Protein AF-A0A2N2RTU4-F1 (afdb_monomer_lite)

Foldseek 3Di:
DDDDDDDDDDDDDDDDPPVVVVVVVVVVVVVVVVVVPPPDDPPDPPQWFKAWEAEAQAPLVNHRDRQKQWLKKWFFAPPDDTDIFDPVCSVVSNRPRDDTDIDTDRPVRRAKIKTWMAGPVPRDIDIDIDGRVVLDDPPDHRLKYWYWYDDNNDIWIKIFHNAFDDPPDAFDPHPVRSRTDMDISPDDD

pLDDT: mean 78.73, std 15.43, range [39.53, 96.88]

Structure (mmCIF, N/CA/C/O backbone):
data_AF-A0A2N2RTU4-F1
#
_entry.id   AF-A0A2N2RTU4-F1
#
loop_
_atom_site.group_PDB
_atom_site.id
_atom_site.type_symbol
_atom_site.label_atom_id
_atom_site.label_alt_id
_atom_site.label_comp_id
_atom_site.label_asym_id
_atom_site.label_entity_id
_atom_site.label_seq_id
_atom_site.pdbx_PDB_ins_code
_atom_site.Cartn_x
_atom_site.Cartn_y
_atom_site.Cartn_z
_atom_site.occupancy
_atom_site.B_iso_or_equiv
_atom_site.auth_seq_id
_atom_site.auth_comp_id
_atom_site.auth_asym_id
_atom_site.auth_atom_id
_atom_site.pdbx_PDB_model_num
ATOM 1 N N . MET A 1 1 ? 84.398 10.127 -54.107 1.00 39.53 1 MET A N 1
ATOM 2 C CA . MET A 1 1 ? 83.931 10.909 -52.944 1.00 39.53 1 MET A CA 1
ATOM 3 C C . MET A 1 1 ? 82.728 11.703 -53.427 1.00 39.53 1 MET A C 1
ATOM 5 O O . MET A 1 1 ? 82.911 12.701 -54.107 1.00 39.53 1 MET A O 1
ATOM 9 N N . THR A 1 2 ? 81.519 11.177 -53.233 1.00 40.12 2 THR A N 1
ATOM 10 C CA . THR A 1 2 ? 80.291 11.731 -53.831 1.00 40.12 2 THR A CA 1
ATOM 11 C C . THR A 1 2 ? 79.424 12.286 -52.710 1.00 40.12 2 THR A C 1
ATOM 13 O O . THR A 1 2 ? 79.081 11.564 -51.778 1.00 40.12 2 THR A O 1
ATOM 16 N N . ILE A 1 3 ? 79.152 13.588 -52.775 1.00 41.09 3 ILE A N 1
ATOM 17 C CA . ILE A 1 3 ? 78.418 14.361 -51.771 1.00 41.09 3 ILE A CA 1
ATOM 18 C C . ILE A 1 3 ? 76.916 14.092 -51.934 1.00 41.09 3 ILE A C 1
ATOM 20 O O . ILE A 1 3 ? 76.376 14.197 -53.032 1.00 41.09 3 ILE A O 1
ATOM 24 N N . VAL A 1 4 ? 76.253 13.742 -50.830 1.00 45.66 4 VAL A N 1
ATOM 25 C CA . VAL A 1 4 ? 74.796 13.577 -50.722 1.00 45.66 4 VAL A CA 1
ATOM 26 C C . VAL A 1 4 ? 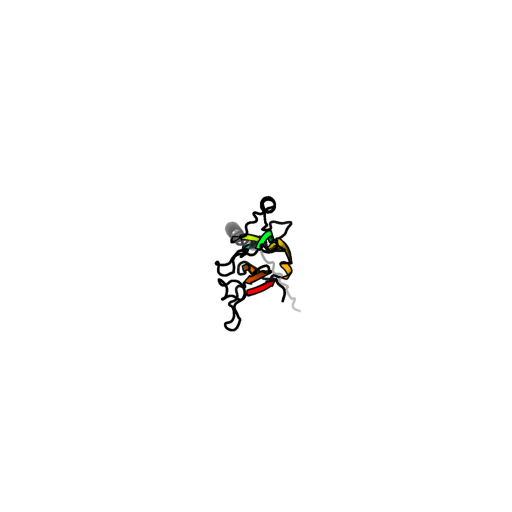74.150 14.958 -50.600 1.00 45.66 4 VAL A C 1
ATOM 28 O O . VAL A 1 4 ? 74.497 15.724 -49.703 1.00 45.66 4 VAL A O 1
ATOM 31 N N . GLN A 1 5 ? 73.197 15.274 -51.477 1.00 45.28 5 GLN A N 1
ATOM 32 C CA . GLN A 1 5 ? 72.426 16.517 -51.443 1.00 45.28 5 GLN A CA 1
ATOM 33 C C . GLN A 1 5 ? 71.064 16.250 -50.771 1.00 45.28 5 GLN A C 1
ATOM 35 O O . GLN A 1 5 ? 70.251 15.483 -51.283 1.00 45.28 5 GLN A O 1
ATOM 40 N N . GLN A 1 6 ? 70.830 16.844 -49.594 1.00 51.06 6 GLN A N 1
ATOM 41 C CA . GLN A 1 6 ? 69.552 16.786 -48.868 1.00 51.06 6 GLN A CA 1
ATOM 42 C C . GLN A 1 6 ? 68.481 17.632 -49.576 1.00 51.06 6 GLN A C 1
ATOM 44 O O . GLN A 1 6 ? 68.657 18.836 -49.758 1.00 51.06 6 GLN A O 1
ATOM 49 N N . HIS A 1 7 ? 67.335 17.028 -49.906 1.00 47.09 7 HIS A N 1
ATOM 50 C CA . HIS A 1 7 ? 66.123 17.756 -50.288 1.00 47.09 7 HIS A CA 1
ATOM 51 C C . HIS A 1 7 ? 65.238 17.998 -49.058 1.00 47.09 7 HIS A C 1
ATOM 53 O O . HIS A 1 7 ? 64.598 17.080 -48.550 1.00 47.09 7 HIS A O 1
ATOM 59 N N . ASN A 1 8 ? 65.159 19.256 -48.618 1.00 54.00 8 ASN A N 1
ATOM 60 C CA . ASN A 1 8 ? 64.103 19.740 -47.731 1.00 54.00 8 ASN A CA 1
ATOM 61 C C . ASN A 1 8 ? 62.873 20.106 -48.575 1.00 54.00 8 ASN A C 1
ATOM 63 O O . ASN A 1 8 ? 62.902 21.072 -49.338 1.00 54.00 8 ASN A O 1
ATOM 67 N N . ALA A 1 9 ? 61.785 19.348 -48.437 1.00 47.94 9 ALA A N 1
ATOM 68 C CA . ALA A 1 9 ? 60.503 19.678 -49.048 1.00 47.94 9 ALA A CA 1
ATOM 69 C C . ALA A 1 9 ? 59.741 20.680 -48.164 1.00 47.94 9 ALA A C 1
ATOM 71 O O . ALA A 1 9 ? 59.180 20.325 -47.129 1.00 47.94 9 ALA A O 1
ATOM 72 N N . VAL A 1 10 ? 59.710 21.945 -48.585 1.00 52.50 10 VAL A N 1
ATOM 73 C CA . VAL A 1 10 ? 58.823 22.969 -48.019 1.00 52.50 10 VAL A CA 1
ATOM 74 C C . VAL A 1 10 ? 57.409 22.719 -48.550 1.00 52.50 10 VAL A C 1
ATOM 76 O O . VAL A 1 10 ? 57.132 22.924 -49.732 1.00 52.50 10 VAL A O 1
ATOM 79 N N . LEU A 1 11 ? 56.500 22.269 -47.681 1.00 53.03 11 LEU A N 1
ATOM 80 C CA . LEU A 1 11 ? 55.076 22.143 -47.997 1.00 53.03 11 LEU A CA 1
ATOM 81 C C . LEU A 1 11 ? 54.471 23.539 -48.215 1.00 53.03 11 LEU A C 1
ATOM 83 O O . LEU A 1 11 ? 54.170 24.264 -47.267 1.00 53.03 11 LEU A O 1
ATOM 87 N N . LYS A 1 12 ? 54.280 23.920 -49.482 1.00 49.66 12 LYS A N 1
ATOM 88 C CA . LYS A 1 12 ? 53.505 25.106 -49.870 1.00 49.66 12 LYS A CA 1
ATOM 89 C C . LYS A 1 12 ? 52.046 24.922 -49.441 1.00 49.66 12 LYS A C 1
ATOM 91 O O . LYS A 1 12 ? 51.349 24.061 -49.979 1.00 49.66 12 LYS A O 1
ATOM 96 N N . ARG A 1 13 ? 51.563 25.759 -48.513 1.00 57.53 13 ARG A N 1
ATOM 97 C CA . ARG A 1 13 ? 50.120 25.938 -48.284 1.00 57.53 13 ARG A CA 1
ATOM 98 C C . ARG A 1 13 ? 49.497 26.422 -49.589 1.00 57.53 13 ARG A C 1
ATOM 100 O O . ARG A 1 13 ? 49.859 27.473 -50.104 1.00 57.53 13 ARG A O 1
ATOM 107 N N . LYS A 1 14 ? 48.595 25.616 -50.139 1.00 61.31 14 LYS A N 1
ATOM 108 C CA . LYS A 1 14 ? 47.790 25.985 -51.297 1.00 61.31 14 LYS A CA 1
ATOM 109 C C . LYS A 1 14 ? 46.697 26.925 -50.798 1.00 61.31 14 LYS A C 1
ATOM 111 O O . LYS A 1 14 ? 45.785 26.478 -50.105 1.00 61.31 14 LYS A O 1
ATOM 116 N N . ASP A 1 15 ? 46.832 28.211 -51.101 1.00 66.25 15 ASP A N 1
ATOM 117 C CA . ASP A 1 15 ? 45.835 29.215 -50.742 1.00 66.25 15 ASP A CA 1
ATOM 118 C C . ASP A 1 15 ? 44.487 28.839 -51.360 1.00 66.25 15 ASP A C 1
ATOM 120 O O . ASP A 1 15 ? 44.349 28.653 -52.572 1.00 66.25 15 ASP A O 1
ATOM 124 N N . MET A 1 16 ? 43.495 28.647 -50.494 1.00 62.66 16 MET A N 1
ATOM 125 C CA . MET A 1 16 ? 42.159 28.245 -50.903 1.00 62.66 16 MET A CA 1
ATOM 126 C C . MET A 1 16 ? 41.439 29.472 -51.482 1.00 62.66 16 MET A C 1
ATOM 128 O O . MET A 1 16 ? 41.395 30.513 -50.821 1.00 62.66 16 MET A O 1
ATOM 132 N N . PRO A 1 17 ? 40.872 29.395 -52.698 1.00 75.06 17 PRO A N 1
ATOM 133 C CA . PRO A 1 17 ? 40.176 30.528 -53.295 1.00 75.06 17 PRO A CA 1
ATOM 134 C C . PRO A 1 17 ? 38.990 30.946 -52.417 1.00 75.06 17 PRO A C 1
ATOM 136 O O . PRO A 1 17 ? 38.247 30.101 -51.917 1.00 75.06 17 PRO A O 1
ATOM 139 N N . LYS A 1 18 ? 38.815 32.260 -52.223 1.00 68.25 18 LYS A N 1
ATOM 140 C CA . LYS A 1 18 ? 37.862 32.855 -51.260 1.00 68.25 18 LYS A CA 1
ATOM 141 C C . LYS A 1 18 ? 36.416 32.363 -51.444 1.00 68.25 18 LYS A C 1
ATOM 143 O O . LYS A 1 18 ? 35.707 32.154 -50.465 1.00 68.25 18 LYS A O 1
ATOM 148 N N . GLU A 1 19 ? 36.029 32.093 -52.687 1.00 70.38 19 GLU A N 1
ATOM 149 C CA . GLU A 1 19 ? 34.758 31.472 -53.093 1.00 70.38 19 GLU A CA 1
ATOM 150 C C . GLU A 1 19 ? 34.535 30.083 -52.464 1.00 70.38 19 GLU A C 1
ATOM 152 O O . GLU A 1 19 ? 33.442 29.753 -52.007 1.00 70.38 19 GLU A O 1
ATOM 157 N N . MET A 1 20 ? 35.584 29.257 -52.419 1.00 66.12 20 MET A N 1
ATOM 158 C CA . MET A 1 20 ? 35.536 27.908 -51.849 1.00 66.12 20 MET A CA 1
ATOM 159 C C . MET A 1 20 ? 35.518 27.970 -50.322 1.00 66.12 20 MET A C 1
ATOM 161 O O . MET A 1 20 ? 34.771 27.227 -49.693 1.00 66.12 20 MET A O 1
ATOM 165 N N . PHE A 1 21 ? 36.268 28.902 -49.726 1.00 76.25 21 PHE A N 1
ATOM 16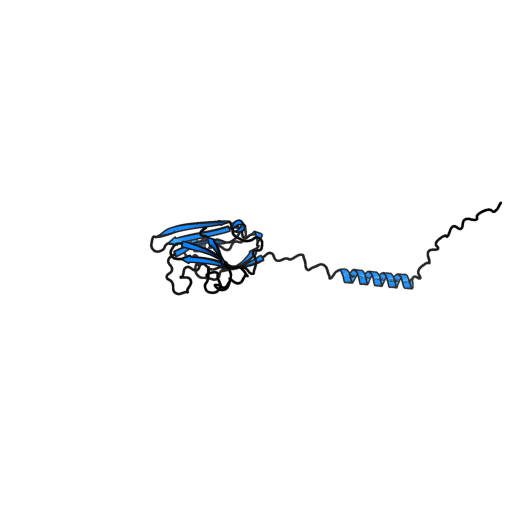6 C CA . PHE A 1 21 ? 36.277 29.112 -48.277 1.00 76.25 21 PHE A CA 1
ATOM 167 C C . PHE A 1 21 ? 34.881 29.458 -47.738 1.00 76.25 21 PHE A C 1
ATOM 169 O O . PHE A 1 21 ? 34.435 28.853 -46.766 1.00 76.25 21 PHE A O 1
ATOM 176 N N . PHE A 1 22 ? 34.150 30.354 -48.414 1.00 75.94 22 PHE A N 1
ATOM 177 C CA . PHE A 1 22 ? 32.775 30.686 -48.032 1.00 75.94 22 PHE A CA 1
ATOM 178 C C . PHE A 1 22 ? 31.825 29.493 -48.164 1.00 75.94 22 PHE A C 1
ATOM 180 O O . PHE A 1 22 ? 31.011 29.272 -47.272 1.00 75.94 22 PHE A O 1
ATOM 187 N N . LYS A 1 23 ? 31.949 28.681 -49.221 1.00 77.69 23 LYS A N 1
ATOM 188 C CA . LYS A 1 23 ? 31.122 27.474 -49.390 1.00 77.69 23 LYS A CA 1
ATOM 189 C C . LYS A 1 23 ? 31.352 26.462 -48.270 1.00 77.69 23 LYS A C 1
ATOM 191 O O . LYS A 1 23 ? 30.381 25.955 -47.723 1.00 77.69 23 LYS A O 1
ATOM 196 N N . TYR A 1 24 ? 32.604 26.207 -47.887 1.00 79.00 24 TYR A N 1
ATOM 197 C CA . TYR A 1 24 ? 32.912 25.291 -46.783 1.00 79.00 24 TYR A CA 1
ATOM 198 C C . TYR A 1 24 ? 32.518 25.849 -45.413 1.00 79.00 24 TYR A C 1
ATOM 200 O O . TYR A 1 24 ? 32.097 25.077 -44.555 1.00 79.00 24 TYR A O 1
ATOM 208 N N . LEU A 1 25 ? 32.595 27.170 -45.220 1.00 81.62 25 LEU A N 1
ATOM 209 C CA . LEU A 1 25 ? 32.125 27.836 -44.005 1.00 81.62 25 LEU A CA 1
ATOM 210 C C . LEU A 1 25 ? 30.598 27.736 -43.858 1.00 81.62 25 LEU A C 1
ATOM 212 O O . LEU A 1 25 ? 30.103 27.426 -42.780 1.00 81.62 25 LEU A O 1
ATOM 216 N N . TRP A 1 26 ? 29.847 27.938 -44.944 1.00 77.75 26 TRP A N 1
ATOM 217 C CA . TRP A 1 26 ? 28.393 27.747 -44.945 1.00 77.75 26 TRP A CA 1
ATOM 218 C C . TRP A 1 26 ? 28.007 26.276 -44.764 1.00 77.75 26 TRP A C 1
ATOM 220 O O . TRP A 1 26 ? 27.097 25.979 -43.995 1.00 77.75 26 TRP A O 1
ATOM 230 N N . LEU A 1 27 ? 28.726 25.345 -45.401 1.00 79.88 27 LEU A N 1
ATOM 231 C CA . LEU A 1 27 ? 28.481 23.911 -45.240 1.00 79.88 27 LEU A CA 1
ATOM 232 C C . LEU A 1 27 ? 28.734 23.453 -43.793 1.00 79.88 27 LEU A C 1
ATOM 234 O O . LEU A 1 27 ? 27.930 22.702 -43.244 1.00 79.88 27 LEU A O 1
ATOM 238 N N . SER A 1 28 ? 29.816 23.924 -43.157 1.00 77.44 28 SER A N 1
ATOM 239 C CA . SER A 1 28 ? 30.129 23.587 -41.762 1.00 77.44 28 SER A CA 1
ATOM 240 C C . SER A 1 28 ? 29.131 24.205 -40.782 1.00 77.44 28 SER A C 1
ATOM 242 O O . SER A 1 28 ? 28.726 23.538 -39.831 1.00 77.44 28 SER A O 1
ATOM 244 N N . LEU A 1 29 ? 28.659 25.428 -41.049 1.00 77.50 29 LEU A N 1
ATOM 245 C CA . LEU A 1 29 ? 27.607 26.072 -40.265 1.00 77.50 29 LEU A CA 1
ATOM 246 C C . LEU A 1 29 ? 26.275 25.311 -40.377 1.00 77.50 29 LEU A C 1
ATOM 248 O O . LEU A 1 29 ? 25.626 25.070 -39.362 1.00 77.50 29 LEU A O 1
ATOM 252 N N . CYS A 1 30 ? 25.894 24.853 -41.575 1.00 71.25 30 CYS A N 1
ATOM 253 C CA . CYS A 1 30 ? 24.713 24.005 -41.757 1.00 71.25 30 CYS A CA 1
ATOM 254 C C . CYS A 1 30 ? 24.843 22.661 -41.016 1.00 71.25 30 CYS A C 1
ATOM 256 O O . CYS A 1 30 ? 23.898 22.243 -40.352 1.00 71.25 30 CYS A O 1
ATOM 258 N N . LEU A 1 31 ? 26.010 22.009 -41.061 1.00 66.88 31 LEU A N 1
ATOM 259 C CA . LEU A 1 31 ? 26.280 20.759 -40.330 1.00 66.88 31 LEU A CA 1
ATOM 260 C C . LEU A 1 31 ? 26.216 20.930 -38.799 1.00 66.88 31 LEU A C 1
ATOM 262 O O . LEU A 1 31 ? 25.710 20.048 -38.101 1.00 66.88 31 LEU A O 1
ATOM 266 N N . LEU A 1 32 ? 26.657 22.074 -38.269 1.00 65.94 32 LEU A N 1
ATOM 267 C CA . LEU A 1 32 ? 26.525 22.399 -36.844 1.00 65.94 32 LEU A CA 1
ATOM 268 C C . LEU A 1 32 ? 25.061 22.644 -36.437 1.00 65.94 32 LEU A C 1
ATOM 270 O O . LEU A 1 32 ? 24.655 22.224 -35.355 1.00 65.94 32 LEU A O 1
ATOM 274 N N . LEU A 1 33 ? 24.243 23.242 -37.312 1.00 62.03 33 LEU A N 1
ATOM 275 C CA . LEU A 1 33 ? 22.818 23.487 -37.048 1.00 62.03 33 LEU A CA 1
ATOM 276 C C . LEU A 1 33 ? 21.965 22.202 -37.060 1.00 62.03 33 LEU A C 1
ATOM 278 O O . LEU A 1 33 ? 21.007 22.109 -36.296 1.00 62.03 33 LEU A O 1
ATOM 282 N N . PHE A 1 34 ? 22.334 21.178 -37.840 1.00 58.72 34 PHE A N 1
ATOM 283 C CA . PHE A 1 34 ? 21.660 19.866 -37.808 1.00 58.72 34 PHE A CA 1
ATOM 284 C C . PHE A 1 34 ? 21.997 19.019 -36.568 1.00 58.72 34 PHE A C 1
ATOM 286 O O . PHE A 1 34 ? 21.273 18.077 -36.250 1.00 58.72 34 PHE A O 1
ATOM 293 N N . SER A 1 35 ? 23.054 19.363 -35.827 1.00 57.19 35 SER A N 1
ATOM 294 C CA . SER A 1 35 ? 23.485 18.622 -34.632 1.00 57.19 35 SER A CA 1
ATOM 295 C C . SER A 1 35 ? 22.716 19.017 -33.360 1.00 57.19 35 SER A C 1
ATOM 297 O O . SER A 1 35 ? 22.791 18.321 -32.352 1.00 57.19 35 SER A O 1
ATOM 299 N N . ALA A 1 36 ? 21.945 20.111 -33.395 1.00 56.25 36 ALA A N 1
ATOM 300 C CA . ALA A 1 36 ? 21.221 20.634 -32.232 1.00 56.25 36 ALA A CA 1
ATOM 301 C C . ALA A 1 36 ? 19.863 19.950 -31.965 1.00 56.25 36 ALA A C 1
ATOM 303 O O . ALA A 1 36 ? 19.242 20.213 -30.939 1.00 56.25 36 ALA A O 1
ATOM 304 N N . CYS A 1 37 ? 19.391 19.070 -32.858 1.00 56.84 37 CYS A N 1
ATOM 305 C CA . CYS A 1 37 ? 18.063 18.447 -32.747 1.00 56.84 37 CYS A CA 1
ATOM 306 C C . CYS A 1 37 ? 18.073 16.990 -32.240 1.00 56.84 37 CYS A C 1
ATOM 308 O O . CYS A 1 37 ? 17.016 16.375 -32.146 1.00 56.84 37 CYS A O 1
ATOM 310 N N . ALA A 1 38 ? 19.238 16.421 -31.904 1.00 55.94 38 ALA A N 1
ATOM 311 C CA . ALA A 1 38 ? 19.348 15.013 -31.491 1.00 55.94 38 ALA A CA 1
ATOM 312 C C . ALA A 1 38 ? 19.575 14.795 -29.980 1.00 55.94 38 ALA A C 1
ATOM 314 O O . ALA A 1 38 ? 19.612 13.656 -29.521 1.00 55.94 38 ALA A O 1
ATOM 315 N N . THR A 1 39 ? 19.700 15.855 -29.180 1.00 56.66 39 THR A N 1
ATOM 316 C CA . THR A 1 39 ? 20.011 15.762 -27.741 1.00 56.66 39 THR A CA 1
ATOM 317 C C . THR A 1 39 ? 18.916 16.364 -26.868 1.00 56.66 39 THR A C 1
ATOM 319 O O . THR A 1 39 ? 19.163 17.308 -26.129 1.00 56.66 39 THR A O 1
ATOM 322 N N . THR A 1 40 ? 17.707 15.801 -26.911 1.00 53.12 40 THR A N 1
ATOM 323 C CA . THR A 1 40 ? 16.655 16.117 -25.920 1.00 53.12 40 THR A CA 1
ATOM 324 C C . THR A 1 40 ? 15.616 14.997 -25.787 1.00 53.12 40 THR A C 1
ATOM 326 O O . THR A 1 40 ? 14.417 15.242 -25.804 1.00 53.12 40 THR A O 1
ATOM 329 N N . GLN A 1 41 ? 16.048 13.739 -25.630 1.00 48.94 41 GLN A N 1
ATOM 330 C CA . GLN A 1 41 ? 15.126 12.648 -25.247 1.00 48.94 41 GLN A CA 1
ATOM 331 C C . GLN A 1 41 ? 15.514 11.866 -23.982 1.00 48.94 41 GLN A C 1
ATOM 333 O O . GLN A 1 41 ? 14.758 11.000 -23.563 1.00 48.94 41 GLN A O 1
ATOM 338 N N . ASN A 1 42 ? 16.616 12.205 -23.301 1.00 46.16 42 ASN A N 1
ATOM 339 C CA . ASN A 1 42 ? 17.080 11.443 -22.126 1.00 46.16 42 ASN A CA 1
ATOM 340 C C . ASN A 1 42 ? 16.999 12.185 -20.774 1.00 46.16 42 ASN A C 1
ATOM 342 O O . ASN A 1 42 ? 17.522 11.680 -19.786 1.00 46.16 42 ASN A O 1
ATOM 346 N N . ILE A 1 43 ? 16.349 13.356 -20.687 1.00 45.00 43 ILE A N 1
ATOM 347 C CA . ILE A 1 43 ? 16.299 14.174 -19.445 1.00 45.00 43 ILE A CA 1
ATOM 348 C C . ILE A 1 43 ? 14.902 14.212 -18.792 1.00 45.00 43 ILE A C 1
ATOM 350 O O . ILE A 1 43 ? 14.679 14.906 -17.810 1.00 45.00 43 ILE A O 1
ATOM 354 N N . THR A 1 44 ? 13.959 13.387 -19.238 1.00 45.66 44 THR A N 1
ATOM 355 C CA . THR A 1 44 ? 12.717 13.150 -18.485 1.00 45.66 44 THR A CA 1
ATOM 356 C C . THR A 1 44 ? 12.363 11.673 -18.541 1.00 45.66 44 THR A C 1
ATOM 358 O O . THR A 1 44 ? 11.371 11.282 -19.153 1.00 45.66 44 THR A O 1
ATOM 361 N N . SER A 1 45 ? 13.188 10.824 -17.918 1.00 50.44 45 SER A N 1
ATOM 362 C CA . SER A 1 45 ? 12.641 9.552 -17.441 1.00 50.44 45 SER A CA 1
ATOM 363 C C . SER A 1 45 ? 11.656 9.912 -16.337 1.00 50.44 45 SER A C 1
ATOM 365 O O . SER A 1 45 ? 12.030 10.278 -15.224 1.00 50.44 45 SER A O 1
ATOM 367 N N . ASP A 1 46 ? 10.380 9.949 -16.694 1.00 57.31 46 ASP A N 1
ATOM 368 C CA . ASP A 1 46 ? 9.319 10.084 -15.721 1.00 57.31 46 ASP A CA 1
ATOM 369 C C . ASP A 1 46 ? 9.406 8.871 -14.782 1.00 57.31 46 ASP A C 1
ATOM 371 O O . ASP A 1 46 ? 9.044 7.756 -15.144 1.00 57.31 46 ASP A O 1
ATOM 375 N N . THR A 1 47 ? 10.001 9.060 -13.602 1.00 71.00 47 THR A N 1
ATOM 376 C CA . THR A 1 47 ? 10.139 8.000 -12.587 1.00 71.00 47 THR A CA 1
ATOM 377 C C . THR A 1 47 ? 8.841 7.778 -11.814 1.00 71.00 47 THR A C 1
ATOM 379 O O . THR A 1 47 ? 8.821 6.999 -10.851 1.00 71.00 47 THR A O 1
ATOM 382 N N . ARG A 1 48 ? 7.760 8.465 -12.210 1.00 75.31 48 ARG A N 1
ATOM 383 C CA . ARG A 1 48 ? 6.423 8.204 -11.702 1.00 75.31 48 ARG A CA 1
ATOM 384 C C . ARG A 1 48 ? 5.933 6.881 -12.259 1.00 75.31 48 ARG A C 1
ATOM 386 O O . ARG A 1 48 ? 5.949 6.632 -13.460 1.00 75.31 48 ARG A O 1
ATOM 393 N N . ILE A 1 49 ? 5.502 6.027 -11.351 1.00 77.94 49 ILE A N 1
ATOM 394 C CA . ILE A 1 49 ? 4.878 4.756 -11.668 1.00 77.94 49 ILE A CA 1
ATOM 395 C C . ILE A 1 49 ? 3.377 4.966 -11.522 1.00 77.94 49 ILE A C 1
ATOM 397 O O . ILE A 1 49 ? 2.929 5.680 -10.624 1.00 77.94 49 ILE A O 1
ATOM 401 N N . TRP A 1 50 ? 2.599 4.387 -12.431 1.00 78.06 50 TRP A N 1
ATOM 402 C CA . TRP A 1 50 ? 1.160 4.310 -12.240 1.00 78.06 50 TRP A CA 1
ATOM 403 C C . TRP A 1 50 ? 0.856 3.277 -11.165 1.00 78.06 50 TRP A C 1
ATOM 405 O O . TRP A 1 50 ? 1.282 2.127 -11.262 1.00 78.06 50 TRP A O 1
ATOM 415 N N . HIS A 1 51 ? 0.097 3.691 -10.163 1.00 75.94 51 HIS A N 1
ATOM 416 C CA . HIS A 1 51 ? -0.390 2.824 -9.112 1.00 75.94 51 HIS A CA 1
ATOM 417 C C . HIS A 1 51 ? -1.903 2.816 -9.139 1.00 75.94 51 HIS A C 1
ATOM 419 O O . HIS A 1 51 ? -2.533 3.872 -9.158 1.00 75.94 51 HIS A O 1
ATOM 425 N N . SER A 1 52 ? -2.462 1.615 -9.094 1.00 72.75 52 SER A N 1
ATOM 426 C CA . SER A 1 52 ? -3.837 1.397 -8.690 1.00 72.75 52 SER A CA 1
ATOM 427 C C . SER A 1 52 ? -3.818 0.529 -7.448 1.00 72.75 52 SER A C 1
ATOM 429 O O . SER A 1 52 ? -3.069 -0.449 -7.401 1.00 72.75 52 SER A O 1
ATOM 431 N N . PHE A 1 53 ? -4.601 0.893 -6.446 1.00 74.69 53 PHE A N 1
ATOM 432 C CA . PHE A 1 53 ? -4.889 0.014 -5.332 1.00 74.69 53 PHE A CA 1
ATOM 433 C C . PHE A 1 53 ? -6.311 0.229 -4.839 1.00 74.69 53 PHE A C 1
ATOM 435 O O . PHE A 1 53 ? -6.916 1.276 -5.042 1.00 74.69 53 PHE A O 1
ATOM 442 N N . THR A 1 54 ? -6.858 -0.764 -4.163 1.00 71.62 54 THR A N 1
ATOM 443 C CA . THR A 1 54 ? -8.157 -0.655 -3.510 1.00 71.62 54 THR A CA 1
ATOM 444 C C . THR A 1 54 ? -8.085 -1.358 -2.169 1.00 71.62 54 THR A C 1
ATOM 446 O O . THR A 1 54 ? -7.318 -2.311 -2.027 1.00 71.62 54 THR A O 1
ATOM 449 N N . PHE A 1 55 ? -8.846 -0.880 -1.188 1.00 76.94 55 PHE A N 1
ATOM 450 C CA . PHE A 1 55 ? -9.133 -1.658 0.006 1.00 76.94 55 PHE A CA 1
ATOM 451 C C . PHE A 1 55 ? -10.365 -2.496 -0.295 1.00 76.94 55 PHE A C 1
ATOM 453 O O . PHE A 1 55 ? -11.488 -2.008 -0.213 1.00 76.94 55 PHE A O 1
ATOM 460 N N . ASN A 1 56 ? -10.173 -3.762 -0.659 1.00 71.88 56 ASN A N 1
ATOM 461 C CA . ASN A 1 56 ? -11.326 -4.638 -0.797 1.00 71.88 56 ASN A CA 1
ATOM 462 C C . ASN A 1 56 ? -11.746 -5.136 0.593 1.00 71.88 56 ASN A C 1
ATOM 464 O O . ASN A 1 56 ? -11.163 -6.086 1.127 1.00 71.88 56 ASN A O 1
ATOM 468 N N . THR A 1 57 ? -12.683 -4.410 1.212 1.00 65.50 57 THR A N 1
ATOM 469 C CA . THR A 1 57 ? -13.308 -4.755 2.503 1.00 65.50 57 THR A CA 1
ATOM 470 C C . THR A 1 57 ? -14.582 -5.578 2.339 1.00 65.50 57 THR A C 1
ATOM 472 O O . THR A 1 57 ? -15.043 -6.187 3.301 1.00 65.50 57 THR A O 1
ATOM 475 N N . TYR A 1 58 ? -15.130 -5.613 1.126 1.00 62.50 58 TYR A N 1
ATOM 476 C CA . TYR A 1 58 ? -16.091 -6.615 0.699 1.00 62.50 58 TYR A CA 1
ATOM 477 C C . TYR A 1 58 ? -15.278 -7.850 0.312 1.00 62.50 58 TYR A C 1
ATOM 479 O O . TYR A 1 58 ? -14.160 -7.720 -0.193 1.00 62.50 58 TYR A O 1
ATOM 487 N N . GLU A 1 59 ? -15.770 -9.054 0.596 1.00 55.97 59 GLU A N 1
ATOM 488 C CA . GLU A 1 59 ? -15.046 -10.252 0.176 1.00 55.97 59 GLU A CA 1
ATOM 489 C C . GLU A 1 59 ? -14.702 -10.174 -1.317 1.00 55.97 59 GLU A C 1
ATOM 491 O O . GLU A 1 59 ? -15.347 -9.514 -2.134 1.00 55.97 59 GLU A O 1
ATOM 496 N N . PHE A 1 60 ? -13.609 -10.838 -1.640 1.00 52.50 60 PHE A N 1
ATOM 497 C CA . PHE A 1 60 ? -12.913 -10.845 -2.914 1.00 52.50 60 PHE A CA 1
ATOM 498 C C . PHE A 1 60 ? -13.784 -11.121 -4.160 1.00 52.50 60 PHE A C 1
ATOM 500 O O . PHE A 1 60 ? -13.359 -10.822 -5.273 1.00 52.50 60 PHE A O 1
ATOM 507 N N . ASP A 1 61 ? -14.994 -11.648 -3.970 1.00 49.53 61 ASP A N 1
ATOM 508 C CA . ASP A 1 61 ? -15.993 -11.974 -4.989 1.00 49.53 61 ASP A CA 1
ATOM 509 C C . ASP A 1 61 ? -17.053 -10.870 -5.221 1.00 49.53 61 ASP A C 1
ATOM 511 O O . ASP A 1 61 ? -17.974 -11.045 -6.024 1.00 49.53 61 ASP A O 1
ATOM 515 N N . GLY A 1 62 ? -16.952 -9.734 -4.519 1.00 50.03 62 GLY A N 1
ATOM 516 C CA . GLY A 1 62 ? -17.890 -8.614 -4.625 1.00 50.03 62 GLY A CA 1
ATOM 517 C C . GLY A 1 62 ? -19.255 -8.863 -3.974 1.00 50.03 62 GLY A C 1
ATOM 518 O O . GLY A 1 62 ? -20.190 -8.105 -4.233 1.00 50.03 62 GLY A O 1
ATOM 519 N N . LYS A 1 63 ? -19.394 -9.912 -3.151 1.00 54.59 63 LYS A N 1
ATOM 520 C CA . LYS A 1 63 ? -20.657 -10.289 -2.486 1.00 54.59 63 LYS A CA 1
ATOM 521 C C . LYS A 1 63 ? -20.574 -10.305 -0.959 1.00 54.59 63 LYS A C 1
ATOM 523 O O . LYS A 1 63 ? -21.583 -10.564 -0.303 1.00 54.59 63 LYS A O 1
ATOM 528 N N . GLY A 1 64 ? -19.399 -10.035 -0.396 1.00 57.31 64 GLY A N 1
ATOM 529 C CA . GLY A 1 64 ? -19.165 -10.150 1.039 1.00 57.31 64 GLY A CA 1
ATOM 530 C C . GLY A 1 64 ? -19.775 -9.041 1.892 1.00 57.31 64 GLY A C 1
ATOM 531 O O . GLY A 1 64 ? -20.146 -7.966 1.423 1.00 57.31 64 GLY A O 1
ATOM 532 N N . LYS A 1 65 ? -19.834 -9.312 3.194 1.00 66.94 65 LYS A N 1
ATOM 533 C CA . LYS A 1 65 ? -20.131 -8.328 4.233 1.00 66.94 65 LYS A CA 1
ATOM 534 C C . LYS A 1 65 ? -18.848 -7.574 4.579 1.00 66.94 65 LYS A C 1
ATOM 536 O O . LYS A 1 65 ? -17.786 -8.175 4.689 1.00 66.94 65 LYS A O 1
ATOM 541 N N . GLN A 1 66 ? -18.959 -6.269 4.789 1.00 76.75 66 GLN A N 1
ATOM 542 C CA . GLN A 1 66 ? -17.861 -5.487 5.338 1.00 76.75 66 GLN A CA 1
ATOM 543 C C . GLN A 1 66 ? -17.634 -5.887 6.807 1.00 76.75 66 GLN A C 1
ATOM 545 O O . GLN A 1 66 ? -18.466 -5.591 7.666 1.00 76.75 66 GLN A O 1
ATOM 550 N N . ASP A 1 67 ? -16.524 -6.574 7.087 1.00 84.56 67 ASP A N 1
ATOM 551 C CA . ASP A 1 67 ? -16.143 -7.010 8.445 1.00 84.56 67 ASP A CA 1
ATOM 552 C C . ASP A 1 67 ? -15.219 -6.018 9.161 1.00 84.56 67 ASP A C 1
ATOM 554 O O . ASP A 1 67 ? -15.064 -6.057 10.388 1.00 84.56 67 ASP A O 1
ATOM 558 N N . VAL A 1 68 ? -14.605 -5.117 8.393 1.00 87.56 68 VAL A N 1
ATOM 559 C CA . VAL A 1 68 ? -13.670 -4.116 8.898 1.00 87.56 68 VAL A CA 1
ATOM 560 C C . VAL A 1 68 ? -13.977 -2.728 8.368 1.00 87.56 68 VAL A C 1
ATOM 562 O O . VAL A 1 68 ? -14.555 -2.547 7.298 1.00 87.56 68 VAL A O 1
ATOM 565 N N . GLU A 1 69 ? -13.517 -1.740 9.113 1.00 87.44 69 GLU A N 1
ATOM 566 C CA . GLU A 1 69 ? -13.599 -0.336 8.769 1.00 87.44 69 GLU A CA 1
ATOM 567 C C . GLU A 1 69 ? -12.193 0.258 8.730 1.00 87.44 69 GLU A C 1
ATOM 569 O O . GLU A 1 69 ? -11.513 0.290 9.756 1.00 87.44 69 GLU A O 1
ATOM 574 N N . VAL A 1 70 ? -11.729 0.706 7.563 1.00 88.31 70 VAL A N 1
ATOM 575 C CA . VAL A 1 70 ? -10.461 1.443 7.460 1.00 88.31 70 VAL A CA 1
ATOM 576 C C . VAL A 1 70 ? -10.642 2.815 8.104 1.00 88.31 70 VAL A C 1
ATOM 578 O O . VAL A 1 70 ? -11.523 3.575 7.710 1.00 88.31 70 VAL A O 1
ATOM 581 N N . LEU A 1 71 ? -9.807 3.118 9.096 1.00 89.31 71 LEU A N 1
ATOM 582 C CA . LEU A 1 71 ? -9.856 4.360 9.867 1.00 89.31 71 LEU A CA 1
ATOM 583 C C . LEU A 1 71 ? -8.839 5.387 9.369 1.00 89.31 71 LEU A C 1
ATOM 585 O O . LEU A 1 71 ? -9.121 6.578 9.395 1.00 89.31 71 LEU A O 1
ATOM 589 N N . ASP A 1 72 ? -7.659 4.931 8.945 1.00 91.31 72 ASP A N 1
ATOM 590 C CA . ASP A 1 72 ? -6.587 5.779 8.421 1.00 91.31 72 ASP A CA 1
ATOM 591 C C . ASP A 1 72 ? -5.633 4.947 7.549 1.00 91.31 72 ASP A C 1
ATOM 593 O O . ASP A 1 72 ? -5.517 3.729 7.727 1.00 91.31 72 ASP A O 1
ATOM 597 N N . PHE A 1 73 ? -4.944 5.587 6.605 1.00 91.31 73 PHE A N 1
ATOM 598 C CA . PHE A 1 73 ? -3.890 4.955 5.818 1.00 91.31 73 PHE A CA 1
ATOM 599 C C . PHE A 1 73 ? -2.908 5.975 5.240 1.00 91.31 73 PHE A C 1
ATOM 601 O O . PHE A 1 73 ? -3.254 7.128 4.980 1.00 91.31 73 PHE A O 1
ATOM 608 N N . ILE A 1 74 ? -1.687 5.513 4.965 1.00 91.25 74 ILE A N 1
ATOM 609 C CA . ILE A 1 74 ? -0.670 6.230 4.190 1.00 91.25 74 ILE A CA 1
ATOM 610 C C . ILE A 1 74 ? -0.052 5.247 3.199 1.00 91.25 74 ILE A C 1
ATOM 612 O O . ILE A 1 74 ? 0.392 4.168 3.574 1.00 91.25 74 ILE A O 1
ATOM 616 N N . TYR A 1 75 ? 0.035 5.640 1.938 1.00 89.94 75 TYR A N 1
ATOM 617 C CA . TYR A 1 75 ? 0.691 4.901 0.872 1.00 89.94 75 TYR A CA 1
ATOM 618 C C . TYR A 1 75 ? 1.624 5.840 0.099 1.00 89.94 75 TYR A C 1
ATOM 620 O O . TYR A 1 75 ? 1.177 6.680 -0.684 1.00 89.94 75 TYR A O 1
ATOM 628 N N . GLY A 1 76 ? 2.928 5.720 0.360 1.00 90.94 76 GLY A N 1
ATOM 629 C CA . GLY A 1 76 ? 3.970 6.620 -0.141 1.00 90.94 76 GLY A CA 1
ATOM 630 C C . GLY A 1 76 ? 4.872 7.153 0.977 1.00 90.94 76 GLY A C 1
ATOM 631 O O . GLY A 1 76 ? 4.994 6.536 2.035 1.00 90.94 76 GLY A O 1
ATOM 632 N N . ASP A 1 77 ? 5.534 8.287 0.741 1.00 91.56 77 ASP A N 1
ATOM 633 C CA . ASP A 1 77 ? 6.416 8.937 1.713 1.00 91.56 77 ASP A CA 1
ATOM 634 C C . ASP A 1 77 ? 5.559 9.846 2.597 1.00 91.56 77 ASP A C 1
ATOM 636 O O . ASP A 1 77 ? 4.992 10.803 2.073 1.00 91.56 77 ASP A O 1
ATOM 640 N N . PRO A 1 78 ? 5.479 9.624 3.922 1.00 87.50 78 PRO A N 1
ATOM 641 C CA . PRO A 1 78 ? 4.711 10.489 4.819 1.00 87.50 78 PRO A CA 1
ATOM 642 C C . PRO A 1 78 ? 5.117 11.972 4.765 1.00 87.50 78 PRO A C 1
ATOM 644 O O . PRO A 1 78 ? 4.320 12.834 5.127 1.00 87.50 78 PRO A O 1
ATOM 647 N N . ARG A 1 79 ? 6.351 12.273 4.333 1.00 88.31 79 ARG A N 1
ATOM 648 C CA . ARG A 1 79 ? 6.887 13.637 4.181 1.00 88.31 79 ARG A CA 1
ATOM 649 C C . ARG A 1 79 ? 6.830 14.165 2.743 1.00 88.31 79 ARG A C 1
ATOM 651 O O . ARG A 1 79 ? 7.238 15.300 2.517 1.00 88.31 79 ARG A O 1
ATOM 658 N N . GLY A 1 80 ? 6.400 13.341 1.790 1.00 86.56 80 GLY A N 1
ATOM 659 C CA . GLY A 1 80 ? 6.261 13.695 0.378 1.00 86.56 80 GLY A CA 1
ATOM 660 C C . GLY A 1 80 ? 4.795 13.859 -0.004 1.00 86.56 80 GLY A C 1
ATOM 661 O O . GLY A 1 80 ? 4.026 14.513 0.704 1.00 86.56 80 GLY A O 1
ATOM 662 N N . HIS A 1 81 ? 4.406 13.219 -1.107 1.00 84.56 81 HIS A N 1
ATOM 663 C CA . HIS A 1 81 ? 3.044 13.258 -1.646 1.00 84.56 81 HIS A CA 1
ATOM 664 C C . HIS A 1 81 ? 2.367 11.881 -1.559 1.00 84.56 81 HIS A C 1
ATOM 666 O O . HIS A 1 81 ? 2.098 11.259 -2.588 1.00 84.56 81 HIS A O 1
ATOM 672 N N . PRO A 1 82 ? 2.116 11.348 -0.349 1.00 86.94 82 PRO A N 1
ATOM 673 C CA . PRO A 1 82 ? 1.513 10.036 -0.224 1.00 86.94 82 PRO A CA 1
ATOM 674 C C . PRO A 1 82 ? 0.025 10.101 -0.570 1.00 86.94 82 PRO A C 1
ATOM 676 O O . PRO A 1 82 ? -0.653 11.099 -0.311 1.00 86.94 82 PRO A O 1
ATOM 679 N N . ASN A 1 83 ? -0.511 8.982 -1.045 1.00 86.88 83 ASN A N 1
ATOM 680 C CA . ASN A 1 83 ? -1.946 8.749 -0.951 1.00 86.88 83 ASN A CA 1
ATOM 681 C C . ASN A 1 83 ? -2.273 8.484 0.517 1.00 86.88 83 ASN A C 1
ATOM 683 O O . ASN A 1 83 ? -1.628 7.648 1.146 1.00 86.88 83 ASN A O 1
ATOM 687 N N . LYS A 1 84 ? -3.238 9.197 1.086 1.00 87.69 84 LYS A N 1
ATOM 688 C CA . LYS A 1 84 ? -3.592 9.046 2.497 1.00 87.69 84 LYS A CA 1
ATOM 689 C C . LYS A 1 84 ? -5.056 9.337 2.735 1.00 87.69 84 LYS A C 1
ATOM 691 O O . LYS A 1 84 ? -5.688 10.034 1.939 1.00 87.69 84 LYS A O 1
ATOM 696 N N . CYS A 1 85 ? -5.555 8.878 3.872 1.00 85.75 85 CYS A N 1
ATOM 697 C CA . CYS A 1 85 ? -6.806 9.396 4.384 1.00 85.75 85 CYS A CA 1
ATOM 698 C C . CYS A 1 85 ? -6.626 10.863 4.803 1.00 85.75 85 CYS A C 1
ATOM 700 O O . CYS A 1 85 ? -5.650 11.221 5.467 1.00 85.75 85 CYS A O 1
ATOM 702 N N . TYR A 1 86 ? -7.534 11.749 4.389 1.00 81.44 86 TYR A N 1
ATOM 703 C CA . TYR A 1 86 ? -7.487 13.144 4.828 1.00 81.44 86 TYR A CA 1
ATOM 704 C C . TYR A 1 86 ? -7.916 13.241 6.291 1.00 81.44 86 TYR A C 1
ATOM 706 O O . TYR A 1 86 ? -8.913 12.635 6.669 1.00 81.44 86 TYR A O 1
ATOM 714 N N . ALA A 1 87 ? -7.198 14.032 7.094 1.00 79.81 87 ALA A N 1
ATOM 715 C CA . ALA A 1 87 ? -7.450 14.159 8.533 1.00 79.81 87 ALA A CA 1
ATOM 716 C C . ALA A 1 87 ? -8.917 14.499 8.853 1.00 79.81 87 ALA A C 1
ATOM 718 O O . ALA A 1 87 ? -9.507 13.888 9.732 1.00 79.81 87 ALA A O 1
ATOM 719 N N . GLU A 1 88 ? -9.537 15.382 8.067 1.00 82.81 88 GLU A N 1
ATOM 720 C CA . GLU A 1 88 ? -10.957 15.733 8.202 1.00 82.81 88 GLU A CA 1
ATOM 721 C C . GLU A 1 88 ? -11.898 14.529 8.002 1.00 82.81 88 GLU A C 1
ATOM 723 O O . GLU A 1 88 ? -12.900 14.389 8.699 1.00 82.81 88 GLU A O 1
ATOM 728 N N . LEU A 1 89 ? -11.570 13.624 7.073 1.00 81.56 89 LEU A N 1
ATOM 729 C CA . LEU A 1 89 ? -12.333 12.390 6.874 1.00 81.56 89 LEU A CA 1
ATOM 730 C C . LEU A 1 89 ? -12.099 11.407 8.020 1.00 81.56 89 LEU A C 1
ATOM 732 O O . LEU A 1 89 ? -13.037 10.741 8.444 1.00 81.56 89 LEU A O 1
ATOM 736 N N . VAL A 1 90 ? -10.877 11.344 8.553 1.00 78.62 90 VAL A N 1
ATOM 737 C CA . VAL A 1 90 ? -10.562 10.525 9.733 1.00 78.62 90 VAL A CA 1
ATOM 738 C C . VAL A 1 90 ? -11.369 10.997 10.946 1.00 78.62 90 VAL A C 1
ATOM 740 O O . VAL A 1 90 ? -11.995 10.177 11.615 1.00 78.62 90 VAL A O 1
ATOM 743 N N . GLU A 1 91 ? -11.430 12.307 11.199 1.00 77.25 91 GLU A N 1
ATOM 744 C CA . GLU A 1 91 ? -12.204 12.906 12.299 1.00 77.25 91 GLU A CA 1
ATOM 745 C C . GLU A 1 91 ? -13.706 12.607 12.202 1.00 77.25 91 GLU A C 1
ATOM 747 O O . GLU A 1 91 ? -14.380 12.446 13.220 1.00 77.25 91 GLU A O 1
ATOM 752 N N . ARG A 1 92 ? -14.225 12.488 10.978 1.00 80.62 92 ARG A N 1
ATOM 753 C CA . ARG A 1 92 ? -15.627 12.152 10.703 1.00 80.62 92 ARG A CA 1
ATOM 754 C C . ARG A 1 92 ? -15.902 10.645 10.650 1.00 80.62 92 ARG A C 1
ATOM 756 O O . ARG A 1 92 ? -17.062 10.258 10.556 1.00 80.62 92 ARG A O 1
ATOM 763 N N . GLY A 1 93 ? -14.874 9.795 10.713 1.00 75.12 93 GLY A N 1
ATOM 764 C CA . GLY A 1 93 ? -15.014 8.347 10.509 1.00 75.12 93 GLY A CA 1
ATOM 765 C C . GLY A 1 93 ? -15.376 7.968 9.066 1.00 75.12 93 GLY A C 1
ATOM 766 O O . GLY A 1 93 ? -15.997 6.941 8.824 1.00 75.12 93 GLY A O 1
ATOM 767 N N . GLU A 1 94 ? -15.013 8.806 8.096 1.00 78.19 94 GLU A N 1
ATOM 768 C CA . GLU A 1 94 ? -15.422 8.715 6.690 1.00 78.19 94 GLU A CA 1
ATOM 769 C C . GLU A 1 94 ? -14.244 8.428 5.749 1.00 78.19 94 GLU A C 1
ATOM 771 O O . GLU A 1 94 ? -14.209 8.886 4.603 1.00 78.19 94 GLU A O 1
ATOM 776 N N . CYS A 1 95 ? -13.247 7.668 6.207 1.00 80.19 95 CYS A N 1
ATOM 777 C CA . CYS A 1 95 ? -12.171 7.261 5.315 1.00 80.19 95 CYS A CA 1
ATOM 778 C C . CYS A 1 95 ? -12.743 6.460 4.137 1.00 80.19 95 CYS A C 1
ATOM 780 O O . CYS A 1 95 ? -13.452 5.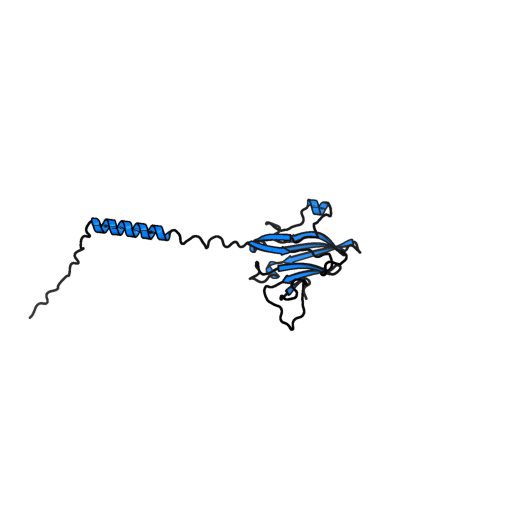477 4.345 1.00 80.19 95 CYS A O 1
ATOM 782 N N . GLN A 1 96 ? -12.470 6.871 2.896 1.00 70.06 96 GLN A N 1
ATOM 783 C CA . GLN A 1 96 ? -13.009 6.187 1.719 1.00 70.06 96 GLN A CA 1
ATOM 784 C C . GLN A 1 96 ? -12.394 4.789 1.579 1.00 70.06 96 GLN A C 1
ATOM 786 O O . GLN A 1 96 ? -11.233 4.630 1.206 1.00 70.06 96 GLN A O 1
ATOM 791 N N . GLN A 1 97 ? -13.205 3.773 1.876 1.00 68.94 97 GLN A N 1
ATOM 792 C CA . GLN A 1 97 ? -12.799 2.361 1.872 1.00 68.94 97 GLN A CA 1
ATOM 793 C C . GLN A 1 97 ? -13.114 1.693 0.534 1.00 68.94 97 GLN A C 1
ATOM 795 O O . GLN A 1 97 ? -12.411 0.785 0.117 1.00 68.94 97 GLN A O 1
ATOM 800 N N . GLY A 1 98 ? -14.148 2.174 -0.163 1.00 58.56 98 GLY A N 1
ATOM 801 C CA . GLY A 1 98 ? -14.519 1.708 -1.493 1.00 58.56 98 GLY A CA 1
ATOM 802 C C . GLY A 1 98 ? -13.901 2.591 -2.568 1.00 58.56 98 GLY A C 1
ATOM 803 O O . GLY A 1 98 ? -14.255 3.762 -2.680 1.00 58.56 98 GLY A O 1
ATOM 804 N N . GLY A 1 99 ? -12.997 2.041 -3.377 1.00 61.88 99 GLY A N 1
ATOM 805 C CA . GLY A 1 99 ? -12.512 2.739 -4.566 1.00 61.88 99 GLY A CA 1
ATOM 806 C C . GLY A 1 99 ? -11.164 2.257 -5.085 1.00 61.88 99 GLY A C 1
ATOM 807 O O . GLY A 1 99 ? -10.295 1.847 -4.316 1.00 61.88 99 GLY A O 1
ATOM 808 N N . ASN A 1 100 ? -11.007 2.325 -6.408 1.00 64.00 100 ASN A N 1
ATOM 809 C CA . ASN A 1 100 ? -9.731 2.181 -7.102 1.00 64.00 100 ASN A CA 1
ATOM 810 C C . ASN A 1 100 ? -8.953 3.492 -6.945 1.00 64.00 100 ASN A C 1
ATOM 812 O O . ASN A 1 100 ? -9.121 4.424 -7.737 1.00 64.00 100 ASN A O 1
ATOM 816 N N . TRP A 1 101 ? -8.133 3.574 -5.903 1.00 73.25 101 TRP A N 1
ATOM 817 C CA . TRP A 1 101 ? -7.162 4.641 -5.725 1.00 73.25 101 TRP A CA 1
ATOM 818 C C . TRP A 1 101 ? -6.144 4.552 -6.847 1.00 73.25 101 TRP A C 1
ATOM 820 O O . TRP A 1 101 ? -5.335 3.631 -6.894 1.00 73.25 101 TRP A O 1
ATOM 830 N N . ASN A 1 102 ? -6.219 5.504 -7.768 1.00 73.81 102 ASN A N 1
ATOM 831 C CA . ASN A 1 102 ? -5.349 5.5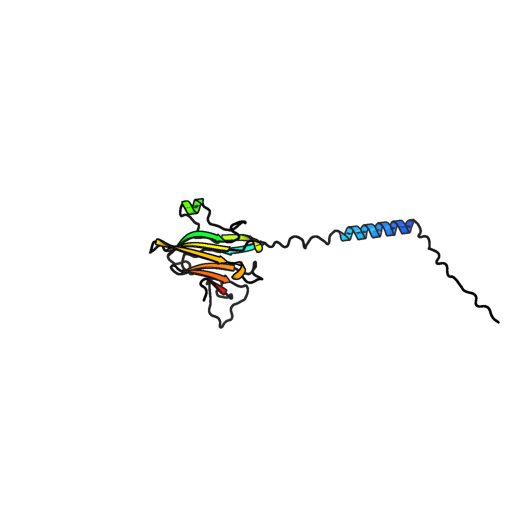85 -8.925 1.00 73.81 102 ASN A CA 1
ATOM 832 C C . ASN A 1 102 ? -4.488 6.837 -8.818 1.00 73.81 102 ASN A C 1
ATOM 834 O O . ASN A 1 102 ? -5.007 7.922 -8.561 1.00 73.81 102 ASN A O 1
ATOM 838 N N . GLY A 1 103 ? -3.188 6.707 -9.050 1.00 71.94 103 GLY A N 1
ATOM 839 C CA . GLY A 1 103 ? -2.302 7.857 -9.010 1.00 71.94 103 GLY A CA 1
ATOM 840 C C . GLY A 1 103 ? -0.907 7.570 -9.531 1.00 71.94 103 GLY A C 1
ATOM 841 O O . GLY A 1 103 ? -0.435 6.434 -9.549 1.00 71.94 103 GLY A O 1
ATOM 842 N N . LEU A 1 104 ? -0.240 8.642 -9.943 1.00 78.06 104 LEU A N 1
ATOM 843 C CA . LEU A 1 104 ? 1.182 8.634 -10.239 1.00 78.06 104 LEU A CA 1
ATOM 844 C C . LEU A 1 104 ? 1.945 8.925 -8.946 1.00 78.06 104 LEU A C 1
ATOM 846 O O . LEU A 1 104 ? 1.800 10.007 -8.383 1.00 78.06 104 LEU A O 1
ATOM 850 N N . LEU A 1 105 ? 2.764 7.977 -8.498 1.00 82.62 105 LEU A N 1
ATOM 851 C CA . LEU A 1 105 ? 3.696 8.162 -7.382 1.00 82.62 105 LEU A CA 1
ATOM 852 C C . LEU A 1 105 ? 5.116 8.031 -7.904 1.00 82.62 105 LEU A C 1
ATOM 854 O O . LEU A 1 105 ? 5.414 7.155 -8.720 1.00 82.62 105 LEU A O 1
ATOM 858 N N . TYR A 1 106 ? 6.020 8.877 -7.421 1.00 83.56 106 TYR A N 1
ATOM 859 C CA . TYR A 1 106 ? 7.428 8.681 -7.722 1.00 83.56 106 TYR A CA 1
ATOM 860 C C . TYR A 1 106 ? 7.928 7.409 -7.043 1.00 83.56 106 TYR A C 1
ATOM 862 O O . TYR A 1 106 ? 7.691 7.192 -5.855 1.00 83.56 106 TYR A O 1
ATOM 870 N N . ARG A 1 107 ? 8.711 6.591 -7.760 1.00 80.81 107 ARG A N 1
ATOM 871 C CA . ARG A 1 107 ? 9.300 5.373 -7.178 1.00 80.81 107 ARG A CA 1
ATOM 872 C C . ARG A 1 107 ? 10.042 5.648 -5.866 1.00 80.81 107 ARG A C 1
ATOM 874 O O . ARG A 1 107 ? 9.956 4.862 -4.931 1.00 80.81 107 ARG A O 1
ATOM 881 N N . HIS A 1 108 ? 10.779 6.756 -5.795 1.00 83.56 108 HIS A N 1
ATOM 882 C CA . HIS A 1 108 ? 11.545 7.114 -4.601 1.00 83.56 108 HIS A CA 1
ATOM 883 C C . HIS A 1 108 ? 10.661 7.541 -3.417 1.00 83.56 108 HIS A C 1
ATOM 885 O O . HIS A 1 108 ? 11.134 7.519 -2.283 1.00 83.56 108 HIS A O 1
ATOM 891 N N . GLU A 1 109 ? 9.400 7.908 -3.660 1.00 87.75 109 GLU A N 1
ATOM 892 C CA . GLU A 1 109 ? 8.405 8.189 -2.623 1.00 87.75 109 GLU A CA 1
ATOM 893 C C . GLU A 1 109 ? 7.701 6.914 -2.141 1.00 87.75 109 GLU A C 1
ATOM 895 O O . GLU A 1 109 ? 7.055 6.936 -1.103 1.00 87.75 109 GLU A O 1
ATOM 900 N N . LEU A 1 110 ? 7.847 5.771 -2.815 1.00 88.00 110 LEU A N 1
ATOM 901 C CA . LEU A 1 110 ? 7.226 4.512 -2.400 1.00 88.00 110 LEU A CA 1
ATOM 902 C C . LEU A 1 110 ? 7.984 3.863 -1.231 1.00 88.00 110 LEU A C 1
ATOM 904 O O . LEU A 1 110 ? 8.704 2.877 -1.391 1.00 88.00 110 LEU A O 1
ATOM 908 N N . LYS A 1 111 ? 7.849 4.460 -0.046 1.00 90.81 111 LYS A N 1
ATOM 909 C CA . LYS A 1 111 ? 8.585 4.071 1.165 1.00 90.81 111 LYS A CA 1
ATOM 910 C C . LYS A 1 111 ? 7.740 3.262 2.131 1.00 90.81 111 LYS A C 1
ATOM 912 O O . LYS A 1 111 ? 8.204 2.246 2.641 1.00 90.81 111 LYS A O 1
ATOM 917 N N . THR A 1 112 ? 6.501 3.690 2.344 1.00 93.25 112 THR A N 1
ATOM 918 C CA . THR A 1 112 ? 5.676 3.182 3.435 1.00 93.25 112 THR A CA 1
ATOM 919 C C . THR A 1 112 ? 4.285 2.817 2.949 1.00 93.25 112 THR A C 1
ATOM 921 O O . THR A 1 112 ? 3.693 3.515 2.125 1.00 93.25 112 THR A O 1
ATOM 924 N N . PHE A 1 113 ? 3.756 1.732 3.502 1.00 93.88 113 PHE A N 1
ATOM 925 C CA . PHE A 1 113 ? 2.327 1.469 3.530 1.00 93.88 113 PHE A CA 1
ATOM 926 C C . PHE A 1 113 ? 1.885 1.314 4.985 1.00 93.88 113 PHE A C 1
ATOM 928 O O . PHE A 1 113 ? 2.267 0.359 5.653 1.00 93.88 113 PHE A O 1
ATOM 935 N N . TYR A 1 114 ? 1.118 2.276 5.477 1.00 94.50 114 TYR A N 1
ATOM 936 C CA . TYR A 1 114 ? 0.466 2.258 6.779 1.00 94.50 114 TYR A CA 1
ATOM 937 C C . TYR A 1 114 ? -1.033 2.097 6.576 1.00 94.50 114 TYR A C 1
ATOM 939 O O . TYR A 1 114 ? -1.606 2.739 5.696 1.00 94.50 114 TYR A O 1
ATOM 947 N N . VAL A 1 115 ? -1.672 1.289 7.413 1.00 93.44 115 VAL A N 1
ATOM 948 C CA . VAL A 1 115 ? -3.130 1.225 7.489 1.00 93.44 115 VAL A CA 1
ATOM 949 C C . VAL A 1 115 ? -3.568 0.901 8.908 1.00 93.44 115 VAL A C 1
ATOM 951 O O . VAL A 1 115 ? -2.973 0.055 9.578 1.00 93.44 115 VAL A O 1
ATOM 954 N N . LYS A 1 116 ? -4.638 1.561 9.338 1.00 93.81 116 LYS A N 1
ATOM 955 C CA . LYS A 1 116 ? -5.341 1.337 10.595 1.00 93.81 116 LYS A CA 1
ATOM 956 C C . LYS A 1 116 ? -6.786 0.981 10.303 1.00 93.81 116 LYS A C 1
ATOM 958 O O . LYS A 1 116 ? -7.443 1.651 9.508 1.00 93.81 116 LYS A O 1
ATOM 963 N N . TRP A 1 117 ? -7.289 -0.062 10.948 1.00 92.81 117 TRP A N 1
ATOM 964 C CA . TRP A 1 117 ? -8.653 -0.537 10.754 1.00 92.81 117 TRP A CA 1
ATOM 965 C C . TRP A 1 117 ? -9.289 -1.000 12.059 1.00 92.81 117 TRP A C 1
ATOM 967 O O . TRP A 1 117 ? -8.609 -1.394 13.006 1.00 92.81 117 TRP A O 1
ATOM 977 N N . ARG A 1 118 ? -10.618 -0.965 12.098 1.00 92.06 118 ARG A N 1
ATOM 978 C CA . ARG A 1 118 ? -11.447 -1.476 13.186 1.00 92.06 118 ARG A CA 1
ATOM 979 C C . ARG A 1 118 ? -12.189 -2.721 12.729 1.00 92.06 118 ARG A C 1
ATOM 981 O O . ARG A 1 118 ? -12.799 -2.721 11.666 1.00 92.06 118 ARG A O 1
ATOM 988 N N . VAL A 1 119 ? -12.167 -3.770 13.539 1.00 92.19 119 VAL A N 1
ATOM 989 C CA . VAL A 1 119 ? -13.009 -4.955 13.360 1.00 92.19 119 VAL A CA 1
ATOM 990 C C . VAL A 1 119 ? -14.414 -4.605 13.842 1.00 92.19 119 VAL A C 1
ATOM 992 O O . VAL A 1 119 ? -14.603 -4.284 15.013 1.00 92.19 119 VAL A O 1
ATOM 995 N N . ILE A 1 120 ? -15.406 -4.648 12.952 1.00 90.19 120 ILE A N 1
ATOM 996 C CA . ILE A 1 120 ? -16.755 -4.131 13.240 1.00 90.19 120 ILE A CA 1
ATOM 997 C C . ILE A 1 120 ? -17.441 -4.943 14.343 1.00 90.19 120 ILE A C 1
ATOM 999 O O . ILE A 1 120 ? -18.102 -4.379 15.210 1.00 90.19 120 ILE A O 1
ATOM 1003 N N . SER A 1 121 ? -17.268 -6.266 14.337 1.00 91.50 121 SER A N 1
ATOM 1004 C CA . SER A 1 121 ? -17.934 -7.161 15.289 1.00 91.50 121 SER A CA 1
ATOM 1005 C C . SER A 1 121 ? -17.443 -7.013 16.730 1.00 91.50 121 SER A C 1
ATOM 1007 O O . SER A 1 121 ? -18.213 -7.261 17.654 1.00 91.50 121 SER A O 1
ATOM 1009 N N . THR A 1 122 ? -16.183 -6.621 16.934 1.00 95.25 122 THR A N 1
ATOM 1010 C CA . THR A 1 122 ? -15.558 -6.533 18.265 1.00 95.25 122 THR A CA 1
ATOM 1011 C C . THR A 1 122 ? -15.246 -5.102 18.692 1.00 95.25 122 THR A C 1
ATOM 1013 O O . THR A 1 122 ? -14.997 -4.858 19.870 1.00 95.25 122 THR A O 1
ATOM 1016 N N . GLY A 1 123 ? -15.212 -4.154 17.753 1.00 93.94 123 GLY A N 1
ATOM 1017 C CA . GLY A 1 123 ? -14.691 -2.805 17.971 1.00 93.94 123 GLY A CA 1
ATOM 1018 C C . GLY A 1 123 ? -13.164 -2.742 18.119 1.00 93.94 123 GLY A C 1
ATOM 1019 O O . GLY A 1 123 ? -12.618 -1.653 18.300 1.00 93.94 123 GLY A O 1
ATOM 1020 N N . GLU A 1 124 ? -12.460 -3.876 18.030 1.00 95.94 124 GLU A N 1
ATOM 1021 C CA . GLU A 1 124 ? -11.004 -3.945 18.160 1.00 95.94 124 GLU A CA 1
ATOM 1022 C C . GLU A 1 124 ? -10.334 -3.150 17.035 1.00 95.94 124 GLU A C 1
ATOM 1024 O O . GLU A 1 124 ? -10.657 -3.324 15.861 1.00 95.94 124 GLU A O 1
ATOM 1029 N N . THR A 1 125 ? -9.382 -2.288 17.388 1.00 95.62 125 THR A N 1
ATOM 1030 C CA . THR A 1 125 ? -8.602 -1.512 16.418 1.00 95.62 125 THR A CA 1
ATOM 1031 C C . THR A 1 125 ? -7.223 -2.130 16.234 1.00 95.62 125 THR A C 1
ATOM 1033 O O . THR A 1 125 ? -6.552 -2.456 17.211 1.00 95.62 125 THR A O 1
ATOM 1036 N N . ARG A 1 126 ? -6.795 -2.256 14.979 1.00 96.00 126 ARG A N 1
ATOM 1037 C CA . ARG A 1 126 ? -5.502 -2.804 14.563 1.00 96.00 126 ARG A CA 1
ATOM 1038 C C . ARG A 1 126 ? -4.819 -1.847 13.598 1.00 96.00 126 ARG A C 1
ATOM 1040 O O . ARG A 1 126 ? -5.481 -1.074 12.909 1.00 96.00 126 ARG A O 1
ATOM 1047 N N . GLU A 1 127 ? -3.498 -1.919 13.531 1.00 96.38 127 GLU A N 1
ATOM 1048 C CA . GLU A 1 127 ? -2.716 -1.164 12.560 1.00 96.38 127 GLU A CA 1
ATOM 1049 C C . GLU A 1 127 ? -1.453 -1.911 12.146 1.00 96.38 127 GLU A C 1
ATOM 1051 O O . GLU A 1 127 ? -0.924 -2.740 12.888 1.00 96.38 127 GLU A O 1
ATOM 1056 N N . VAL A 1 128 ? -0.970 -1.614 10.942 1.00 96.81 128 VAL A N 1
ATOM 1057 C CA . VAL A 1 128 ? 0.295 -2.140 10.433 1.00 96.81 128 VAL A CA 1
ATOM 1058 C C . VAL A 1 128 ? 1.019 -1.077 9.622 1.00 96.81 128 VAL A C 1
ATOM 1060 O O . VAL A 1 128 ? 0.396 -0.280 8.924 1.00 96.81 128 VAL A O 1
ATOM 1063 N N . THR A 1 129 ? 2.349 -1.091 9.703 1.00 96.44 129 THR A N 1
ATOM 1064 C CA . THR A 1 129 ? 3.236 -0.309 8.839 1.00 96.44 129 THR A CA 1
ATOM 1065 C C . THR A 1 129 ? 4.196 -1.254 8.130 1.00 96.44 129 THR A C 1
ATOM 1067 O O . THR A 1 129 ? 4.923 -2.002 8.780 1.00 96.44 129 THR A O 1
ATOM 1070 N N . LEU A 1 130 ? 4.215 -1.213 6.801 1.00 95.69 130 LEU A N 1
ATOM 1071 C CA . LEU A 1 130 ? 5.120 -1.977 5.954 1.00 95.69 130 LEU A CA 1
ATOM 1072 C C . LEU A 1 130 ? 6.169 -1.053 5.333 1.00 95.69 130 LEU A C 1
ATOM 1074 O O . LEU A 1 130 ? 5.843 -0.010 4.759 1.00 95.69 130 LEU A O 1
ATOM 1078 N N . ASP A 1 131 ? 7.428 -1.480 5.409 1.00 94.69 131 ASP A N 1
ATOM 1079 C CA . ASP A 1 131 ? 8.540 -0.891 4.663 1.00 94.69 131 ASP A CA 1
ATOM 1080 C C . ASP A 1 131 ? 8.498 -1.402 3.216 1.00 94.69 131 ASP A C 1
ATOM 1082 O O . ASP A 1 131 ? 8.931 -2.516 2.903 1.00 94.69 131 ASP A O 1
ATOM 1086 N N . MET A 1 132 ? 7.939 -0.588 2.322 1.00 91.62 132 MET A N 1
ATOM 1087 C CA . MET A 1 132 ? 7.716 -0.969 0.929 1.00 91.62 132 MET A CA 1
ATOM 1088 C C . MET A 1 132 ? 9.023 -1.098 0.150 1.00 91.62 132 MET A C 1
ATOM 1090 O O . MET A 1 132 ? 9.078 -1.870 -0.805 1.00 91.62 132 MET A O 1
ATOM 1094 N N . GLN A 1 133 ? 10.095 -0.424 0.576 1.00 89.44 133 GLN A N 1
ATOM 1095 C CA . GLN A 1 133 ? 11.395 -0.537 -0.088 1.00 89.44 133 GLN A CA 1
ATOM 1096 C C . GLN A 1 133 ? 12.005 -1.927 0.100 1.00 89.44 133 GLN A C 1
ATOM 1098 O O . GLN A 1 133 ? 12.706 -2.413 -0.783 1.00 89.44 133 GLN A O 1
ATOM 1103 N N . LYS A 1 134 ? 11.714 -2.578 1.232 1.00 92.06 134 LYS A N 1
ATOM 1104 C CA . LYS A 1 134 ? 12.138 -3.960 1.505 1.00 92.06 134 LYS A CA 1
ATOM 1105 C C . LYS A 1 134 ? 11.207 -5.002 0.897 1.00 92.06 134 LYS A C 1
ATOM 1107 O O . LYS A 1 134 ? 11.652 -6.098 0.573 1.00 92.06 134 LYS A O 1
ATOM 1112 N N . LYS A 1 135 ? 9.915 -4.686 0.786 1.00 92.44 135 LYS A N 1
ATOM 1113 C CA . LYS A 1 135 ? 8.888 -5.626 0.312 1.00 92.44 135 LYS A CA 1
ATOM 1114 C C . LYS A 1 135 ? 8.802 -5.710 -1.207 1.00 92.44 135 LYS A C 1
ATOM 1116 O O . LYS A 1 135 ? 8.401 -6.743 -1.738 1.00 92.44 135 LYS A O 1
ATOM 1121 N N . LEU A 1 136 ? 9.136 -4.633 -1.910 1.00 90.06 136 LEU A N 1
ATOM 1122 C CA . LEU A 1 136 ? 8.994 -4.565 -3.357 1.00 90.06 136 LEU A CA 1
ATOM 1123 C C . LEU A 1 136 ? 10.287 -4.957 -4.076 1.00 90.06 136 LEU A C 1
ATOM 1125 O O . LEU A 1 136 ? 11.383 -4.638 -3.615 1.00 90.06 136 LEU A O 1
ATOM 1129 N N . PRO A 1 137 ? 10.187 -5.617 -5.241 1.00 89.44 137 PRO A N 1
ATOM 1130 C CA . PRO A 1 137 ? 11.361 -5.946 -6.026 1.00 89.44 137 PRO A CA 1
ATOM 1131 C C . PRO A 1 137 ? 12.013 -4.674 -6.580 1.00 89.44 137 PRO A C 1
ATOM 1133 O O . PRO A 1 137 ? 11.342 -3.696 -6.909 1.00 89.44 137 PRO A O 1
ATOM 1136 N N . ALA A 1 138 ? 13.332 -4.707 -6.780 1.00 85.00 138 ALA A N 1
ATOM 1137 C CA . ALA A 1 138 ? 14.089 -3.560 -7.288 1.00 85.00 138 ALA A CA 1
ATOM 1138 C C . ALA A 1 138 ? 13.611 -3.060 -8.668 1.00 85.00 138 ALA A C 1
ATOM 1140 O O . ALA A 1 138 ? 13.830 -1.904 -9.020 1.00 85.00 138 ALA A O 1
ATOM 1141 N N . ASN A 1 139 ? 12.941 -3.904 -9.458 1.00 83.94 139 ASN A N 1
ATOM 1142 C CA . ASN A 1 139 ? 12.362 -3.557 -10.757 1.00 83.94 139 ASN A CA 1
ATOM 1143 C C . ASN A 1 139 ? 10.857 -3.223 -10.703 1.00 83.94 139 ASN A C 1
ATOM 1145 O O . ASN A 1 139 ? 10.235 -3.132 -11.760 1.00 83.94 139 ASN A O 1
ATOM 1149 N N . PHE A 1 140 ? 10.278 -3.029 -9.515 1.00 84.31 140 PHE A N 1
ATOM 1150 C CA . PHE A 1 140 ? 8.867 -2.682 -9.336 1.00 84.31 140 PHE A CA 1
ATOM 1151 C C . PHE A 1 140 ? 8.471 -1.439 -10.154 1.00 84.31 140 PHE A C 1
ATOM 1153 O O . PHE A 1 140 ? 9.138 -0.413 -10.077 1.00 84.31 140 PHE A O 1
ATOM 1160 N N . GLY A 1 141 ? 7.393 -1.515 -10.935 1.00 82.06 141 GLY A N 1
ATOM 1161 C CA . GLY A 1 141 ? 7.015 -0.503 -11.925 1.00 82.06 141 GLY A CA 1
ATOM 1162 C C . GLY A 1 141 ? 5.558 -0.615 -12.372 1.00 82.06 141 GLY A C 1
ATOM 1163 O O . GLY A 1 141 ? 4.775 -1.330 -11.760 1.00 82.06 141 GLY A O 1
ATOM 1164 N N . ASP A 1 142 ? 5.231 0.049 -13.477 1.00 80.00 142 ASP A N 1
ATOM 1165 C CA . ASP A 1 142 ? 3.895 0.165 -14.091 1.00 80.00 142 ASP A CA 1
ATOM 1166 C C . ASP A 1 142 ? 3.220 -1.175 -14.421 1.00 80.00 142 ASP A C 1
ATOM 1168 O O . ASP A 1 142 ? 1.999 -1.279 -14.464 1.00 80.00 142 ASP A O 1
ATOM 1172 N N . LYS A 1 143 ? 4.015 -2.222 -14.649 1.00 85.56 143 LYS A N 1
ATOM 1173 C CA . LYS A 1 143 ? 3.505 -3.567 -14.951 1.00 85.56 143 LYS A CA 1
ATOM 1174 C C . LYS A 1 143 ? 3.162 -4.390 -13.708 1.00 85.56 143 LYS A C 1
ATOM 1176 O O . LYS A 1 143 ? 2.724 -5.534 -13.849 1.00 85.56 143 LYS A O 1
ATOM 1181 N N . PHE A 1 144 ? 3.405 -3.865 -12.513 1.00 87.44 144 PHE A N 1
ATOM 1182 C CA . PHE A 1 144 ? 3.052 -4.499 -11.248 1.00 87.44 144 PHE A CA 1
ATOM 1183 C C . PHE A 1 144 ? 1.795 -3.851 -10.675 1.00 87.44 144 PHE A C 1
ATOM 1185 O O . PHE A 1 144 ? 1.518 -2.685 -10.928 1.00 87.44 144 PHE A O 1
ATOM 1192 N N . GLU A 1 145 ? 1.053 -4.603 -9.872 1.00 86.19 145 GLU A N 1
ATOM 1193 C CA . GLU A 1 145 ? -0.148 -4.103 -9.207 1.00 86.19 145 GLU A CA 1
ATOM 1194 C C . GLU A 1 145 ? -0.117 -4.505 -7.733 1.00 86.19 145 GLU A C 1
ATOM 1196 O O . GLU A 1 145 ? 0.252 -5.633 -7.395 1.00 86.19 145 GLU A O 1
ATOM 1201 N N . LEU A 1 146 ? -0.459 -3.560 -6.858 1.00 87.44 146 LEU A N 1
ATOM 1202 C CA . LEU A 1 146 ? -0.594 -3.797 -5.427 1.00 87.44 146 LEU A CA 1
ATOM 1203 C C . LEU A 1 146 ? -2.070 -3.943 -5.089 1.00 87.44 146 LEU A C 1
ATOM 1205 O O . LEU A 1 146 ? -2.881 -3.088 -5.434 1.00 87.44 146 LEU A O 1
ATOM 1209 N N . PHE A 1 147 ? -2.403 -5.018 -4.387 1.00 86.00 147 PHE A N 1
ATOM 1210 C CA . PHE A 1 147 ? -3.773 -5.302 -3.989 1.00 86.00 147 PHE A CA 1
ATOM 1211 C C . PHE A 1 147 ? -3.857 -5.475 -2.478 1.00 86.00 147 PHE A C 1
ATOM 1213 O O . PHE A 1 147 ? -3.148 -6.306 -1.905 1.00 86.00 147 PHE A O 1
ATOM 1220 N N . PHE A 1 148 ? -4.735 -4.699 -1.845 1.00 87.56 148 PHE A N 1
ATOM 1221 C CA . PHE A 1 148 ? -4.984 -4.747 -0.410 1.00 87.56 148 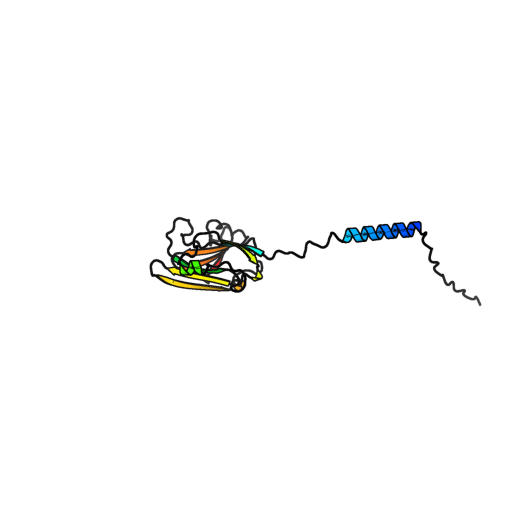PHE A CA 1
ATOM 1222 C C . PHE A 1 148 ? -6.366 -5.353 -0.174 1.00 87.56 148 PHE A C 1
ATOM 1224 O O . PHE A 1 148 ? -7.375 -4.871 -0.685 1.00 87.56 148 PHE A O 1
ATOM 1231 N N . SER A 1 149 ? -6.421 -6.435 0.590 1.00 85.31 149 SER A N 1
ATOM 1232 C CA . SER A 1 149 ? -7.660 -7.179 0.808 1.00 85.31 149 SER A CA 1
ATOM 1233 C C . SER A 1 149 ? -7.791 -7.541 2.266 1.00 85.31 149 SER A C 1
ATOM 1235 O O . SER A 1 149 ? -6.829 -8.003 2.873 1.00 85.31 149 SER A O 1
ATOM 1237 N N . PHE A 1 150 ? -8.991 -7.404 2.808 1.00 85.69 150 PHE A N 1
ATOM 1238 C CA . PHE A 1 150 ? -9.312 -7.996 4.095 1.00 85.69 150 PHE A CA 1
ATOM 1239 C C . PHE A 1 150 ? -9.987 -9.353 3.888 1.00 85.69 150 PHE A C 1
ATOM 1241 O O . PHE A 1 150 ? -10.833 -9.502 3.009 1.00 85.69 150 PHE A O 1
ATOM 1248 N N . ARG A 1 151 ? -9.583 -10.357 4.674 1.00 84.44 151 ARG A N 1
ATOM 1249 C CA . ARG A 1 151 ? -10.299 -11.635 4.813 1.00 84.44 151 ARG A CA 1
ATOM 1250 C C . ARG A 1 151 ? -10.684 -11.778 6.279 1.00 84.44 151 ARG A C 1
ATOM 1252 O O . ARG A 1 151 ? -9.818 -12.002 7.130 1.00 84.44 151 ARG A O 1
ATOM 1259 N N . GLY A 1 152 ? -11.960 -11.551 6.580 1.00 86.12 152 GLY A N 1
ATOM 1260 C CA . GLY A 1 152 ? -12.388 -11.257 7.945 1.00 86.12 152 GLY A CA 1
ATOM 1261 C C . GLY A 1 152 ? -11.580 -10.079 8.523 1.00 86.12 152 GLY A C 1
ATOM 1262 O O . GLY A 1 152 ? -11.408 -9.066 7.845 1.00 86.12 152 GLY A O 1
ATOM 1263 N N . PRO A 1 153 ? -11.014 -10.193 9.740 1.00 88.88 153 PRO A N 1
ATOM 1264 C CA . PRO A 1 153 ? -10.271 -9.103 10.376 1.00 88.88 153 PRO A CA 1
ATOM 1265 C C . PRO A 1 153 ? -8.794 -8.998 9.946 1.00 88.88 153 PRO A C 1
ATOM 1267 O O . PRO A 1 153 ? -8.073 -8.134 10.459 1.00 88.88 153 PRO A O 1
ATOM 1270 N N . GLN A 1 154 ? -8.313 -9.892 9.072 1.00 91.25 154 GLN A N 1
ATOM 1271 C CA . GLN A 1 154 ? -6.910 -9.970 8.655 1.00 91.25 154 GLN A CA 1
ATOM 1272 C C . GLN A 1 154 ? -6.682 -9.215 7.345 1.00 91.25 154 GLN A C 1
ATOM 1274 O O . GLN A 1 154 ? -7.330 -9.494 6.337 1.00 91.25 154 GLN A O 1
ATOM 1279 N N . LEU A 1 155 ? -5.700 -8.314 7.348 1.00 91.75 155 LEU A N 1
ATOM 1280 C CA . LEU A 1 155 ? -5.203 -7.670 6.139 1.00 91.75 155 LEU A CA 1
ATOM 1281 C C . LEU A 1 155 ? -4.276 -8.609 5.362 1.00 91.75 155 LEU A C 1
ATOM 1283 O O . LEU A 1 155 ? -3.380 -9.228 5.938 1.00 91.75 155 LEU A O 1
ATOM 1287 N N . TYR A 1 156 ? -4.432 -8.613 4.047 1.00 91.94 156 TYR A N 1
ATOM 1288 C CA . TYR A 1 156 ? -3.514 -9.195 3.085 1.00 91.94 156 TYR A CA 1
ATOM 1289 C C . TYR A 1 156 ? -3.026 -8.122 2.120 1.00 91.94 156 TYR A C 1
ATOM 1291 O O . TYR A 1 156 ? -3.812 -7.323 1.605 1.00 91.94 156 TYR A O 1
ATOM 1299 N N . VAL A 1 157 ? -1.723 -8.137 1.854 1.00 92.69 157 VAL A N 1
ATOM 1300 C CA . VAL A 1 157 ? -1.094 -7.286 0.845 1.00 92.69 157 VAL A CA 1
ATOM 1301 C C . VAL A 1 157 ? -0.470 -8.177 -0.209 1.00 92.69 157 VAL A C 1
ATOM 1303 O O . VAL A 1 157 ? 0.413 -8.976 0.098 1.00 92.69 157 VAL A O 1
ATOM 1306 N N . TYR A 1 158 ? -0.910 -8.023 -1.452 1.00 91.75 158 TYR A N 1
ATOM 1307 C CA . TYR A 1 158 ? -0.429 -8.804 -2.581 1.00 91.75 158 TYR A CA 1
ATOM 1308 C C . TYR A 1 158 ? 0.299 -7.931 -3.593 1.00 91.75 158 TYR A C 1
ATOM 1310 O O . TYR A 1 158 ? -0.118 -6.809 -3.874 1.00 91.75 158 TYR A O 1
ATOM 1318 N N . LEU A 1 159 ? 1.345 -8.492 -4.193 1.00 92.06 159 LEU A N 1
ATOM 1319 C CA . LEU A 1 159 ? 2.021 -7.948 -5.360 1.00 92.06 159 LEU A CA 1
ATOM 1320 C C . LEU A 1 159 ? 1.762 -8.845 -6.569 1.00 92.06 159 LEU A C 1
ATOM 1322 O O . LEU A 1 159 ? 2.341 -9.928 -6.691 1.00 92.06 159 LEU A O 1
ATOM 1326 N N . VAL A 1 160 ? 0.923 -8.378 -7.485 1.00 91.44 160 VAL A N 1
ATOM 1327 C CA . VAL A 1 160 ? 0.660 -9.046 -8.759 1.00 91.44 160 VAL A CA 1
ATOM 1328 C C . VAL A 1 160 ? 1.779 -8.681 -9.737 1.00 91.44 160 VAL A C 1
ATOM 1330 O O . VAL A 1 160 ? 2.011 -7.512 -10.053 1.00 91.44 160 VAL A O 1
ATOM 1333 N N . THR A 1 161 ? 2.500 -9.688 -10.223 1.00 93.50 161 THR A N 1
ATOM 1334 C CA . THR A 1 161 ? 3.654 -9.510 -11.119 1.00 93.50 161 THR A CA 1
ATOM 1335 C C . THR A 1 161 ? 3.228 -9.562 -12.591 1.00 93.50 161 THR A C 1
ATOM 1337 O O . THR A 1 161 ? 2.182 -10.125 -12.916 1.00 93.50 161 THR A O 1
ATOM 1340 N N . PRO A 1 162 ? 3.997 -9.009 -13.549 1.00 92.69 162 PRO A N 1
ATOM 1341 C CA . PRO A 1 162 ? 3.697 -9.143 -14.985 1.00 92.69 162 PRO A CA 1
ATOM 1342 C C . PRO A 1 162 ? 3.803 -10.573 -15.530 1.00 92.69 162 PRO A C 1
ATOM 1344 O O . PRO A 1 162 ? 3.453 -10.819 -16.681 1.00 92.69 162 PRO A O 1
ATOM 1347 N N . GLN A 1 163 ? 4.313 -11.513 -14.737 1.00 95.56 163 GLN A N 1
ATOM 1348 C CA . GLN A 1 163 ? 4.550 -12.883 -15.167 1.00 95.56 163 GLN A CA 1
ATOM 1349 C C . GLN A 1 163 ? 3.251 -13.683 -15.108 1.00 95.56 163 GLN A C 1
ATOM 1351 O O . GLN A 1 163 ? 2.465 -13.556 -14.168 1.00 95.56 163 GLN A O 1
ATOM 1356 N N . ARG A 1 164 ? 3.037 -14.546 -16.101 1.00 96.88 164 ARG A N 1
ATOM 1357 C CA . ARG A 1 164 ? 1.953 -15.528 -16.058 1.00 96.88 164 ARG A CA 1
ATOM 1358 C C . ARG A 1 164 ? 2.270 -16.578 -14.991 1.00 96.88 164 ARG A C 1
ATOM 1360 O O . ARG A 1 164 ? 3.412 -17.021 -14.893 1.00 96.88 164 ARG A O 1
ATOM 1367 N N . ARG A 1 165 ? 1.261 -16.974 -14.219 1.00 96.56 165 ARG A N 1
ATOM 1368 C CA . ARG A 1 165 ? 1.356 -18.087 -13.269 1.00 96.56 165 ARG A CA 1
ATOM 1369 C C . ARG A 1 165 ? 1.578 -19.400 -14.026 1.00 96.56 165 A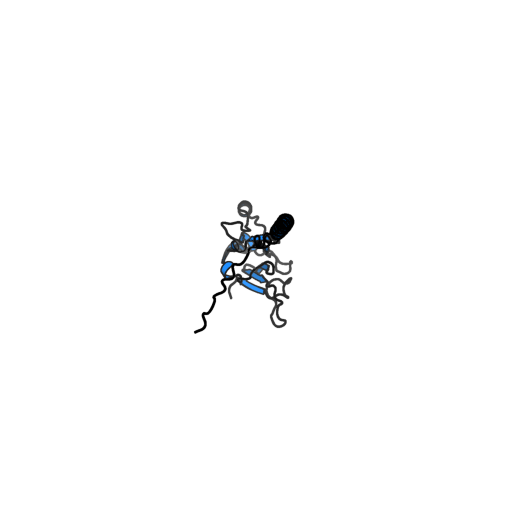RG A C 1
ATOM 1371 O O . ARG A 1 165 ? 0.980 -19.601 -15.088 1.00 96.56 165 ARG A O 1
ATOM 1378 N N . ALA A 1 166 ? 2.409 -20.295 -13.495 1.00 95.69 166 ALA A N 1
ATOM 1379 C CA . ALA A 1 166 ? 2.561 -21.627 -14.076 1.00 95.69 166 ALA A CA 1
ATOM 1380 C C . ALA A 1 166 ? 1.272 -22.446 -13.894 1.00 95.69 166 ALA A C 1
ATOM 1382 O O . ALA A 1 166 ? 0.562 -22.296 -12.903 1.00 95.69 166 ALA A O 1
ATOM 1383 N N . ALA A 1 167 ? 0.969 -23.354 -14.825 1.00 92.81 167 ALA A N 1
ATOM 1384 C CA . ALA A 1 167 ? -0.255 -24.158 -14.750 1.00 92.81 167 ALA A CA 1
ATOM 1385 C C . ALA A 1 167 ? -0.345 -25.010 -13.465 1.00 92.81 167 ALA A C 1
ATOM 1387 O O . ALA A 1 167 ? -1.446 -25.276 -12.994 1.00 92.81 167 ALA A O 1
ATOM 1388 N N . SER A 1 168 ? 0.802 -25.397 -12.898 1.00 94.62 168 SER A N 1
ATOM 1389 C CA . SER A 1 168 ? 0.920 -26.184 -11.665 1.00 94.62 168 SER A CA 1
ATOM 1390 C C . SER A 1 168 ? 0.840 -25.367 -10.370 1.00 94.62 168 SER A C 1
ATOM 1392 O O . SER A 1 168 ? 0.642 -25.947 -9.309 1.00 94.62 168 SER A O 1
ATOM 1394 N N . GLU A 1 169 ? 1.041 -24.048 -10.419 1.00 93.62 169 GLU A N 1
ATOM 1395 C CA . GLU A 1 169 ? 0.961 -23.180 -9.235 1.00 93.62 169 GLU A CA 1
ATOM 1396 C C . GLU A 1 169 ? -0.511 -22.886 -8.917 1.00 93.62 169 GLU A C 1
ATOM 1398 O O . GLU A 1 169 ? -1.290 -22.662 -9.836 1.00 93.62 169 GLU A O 1
ATOM 1403 N N . LEU A 1 170 ? -0.925 -22.835 -7.650 1.00 93.56 170 LEU A N 1
ATOM 1404 C CA . LEU A 1 170 ? -2.294 -22.428 -7.306 1.00 93.56 170 LEU A CA 1
ATOM 1405 C C . LEU A 1 170 ? -2.482 -20.904 -7.464 1.00 93.56 170 LEU A C 1
ATOM 1407 O O . LEU A 1 170 ? -1.521 -20.151 -7.284 1.00 93.56 170 LEU A O 1
ATOM 1411 N N . PRO A 1 171 ? -3.694 -20.420 -7.799 1.00 91.94 171 PRO A N 1
ATOM 1412 C CA . PRO A 1 171 ? -4.002 -18.992 -7.763 1.00 91.94 171 PRO A CA 1
ATOM 1413 C C . PRO A 1 171 ? -3.717 -18.364 -6.390 1.00 91.94 171 PRO A C 1
ATOM 1415 O O . PRO A 1 171 ? -4.029 -18.957 -5.359 1.00 91.94 171 PRO A O 1
ATOM 1418 N N . ASN A 1 172 ? -3.172 -17.145 -6.385 1.00 91.38 172 ASN A N 1
ATOM 1419 C CA . ASN A 1 172 ? -2.942 -16.343 -5.181 1.00 91.38 172 ASN A CA 1
ATOM 1420 C C . ASN A 1 172 ? -3.309 -14.873 -5.440 1.00 91.38 172 ASN A C 1
ATOM 1422 O O . ASN A 1 172 ? -3.065 -14.363 -6.537 1.00 91.38 172 ASN A O 1
ATOM 1426 N N . GLY A 1 173 ? -3.852 -14.186 -4.430 1.00 87.12 173 GLY A N 1
ATOM 1427 C CA . GLY A 1 173 ? -4.395 -12.830 -4.577 1.00 87.12 173 GLY A CA 1
ATOM 1428 C C . GLY A 1 173 ? -5.539 -12.756 -5.610 1.00 87.12 173 GLY A C 1
ATOM 1429 O O . GLY A 1 173 ? -6.054 -13.817 -5.934 1.00 87.12 173 GLY A O 1
ATOM 1430 N N . PRO A 1 174 ? -5.948 -11.555 -6.085 1.00 82.62 174 PRO A N 1
ATOM 1431 C CA . PRO A 1 174 ? -7.212 -11.237 -6.796 1.00 82.62 174 PRO A CA 1
ATOM 1432 C C . PRO A 1 174 ? -7.675 -12.221 -7.882 1.00 82.62 174 PRO A C 1
ATOM 1434 O O . PRO A 1 174 ? -6.885 -12.615 -8.735 1.00 82.62 174 PRO A O 1
ATOM 1437 N N . GLU A 1 175 ? -8.981 -12.542 -7.933 1.00 84.62 175 GLU A N 1
ATOM 1438 C CA . GLU A 1 175 ? -9.545 -13.465 -8.938 1.00 84.62 175 GLU A CA 1
ATOM 1439 C C . GLU A 1 175 ? -9.324 -12.920 -10.345 1.00 84.62 175 GLU A C 1
ATOM 1441 O O . GLU A 1 175 ? -8.869 -13.630 -11.243 1.00 84.62 175 GLU A O 1
ATOM 1446 N N . ALA A 1 176 ? -9.556 -11.613 -10.500 1.00 83.94 176 ALA A N 1
ATOM 1447 C CA . ALA A 1 176 ? -9.368 -10.878 -11.743 1.00 83.94 176 ALA A CA 1
ATOM 1448 C C . ALA A 1 176 ? -7.945 -11.010 -12.314 1.00 83.94 176 ALA A C 1
ATOM 1450 O O . ALA A 1 176 ? -7.744 -10.837 -13.516 1.00 83.94 176 ALA A O 1
ATOM 1451 N N . THR A 1 177 ? -6.954 -11.343 -11.480 1.00 88.38 177 THR A N 1
ATOM 1452 C CA . THR A 1 177 ? -5.560 -11.545 -11.886 1.00 88.38 177 THR A CA 1
ATOM 1453 C C . THR A 1 177 ? -5.029 -12.939 -11.539 1.00 88.38 177 THR A C 1
ATOM 1455 O O . THR A 1 177 ? -3.824 -13.165 -11.614 1.00 88.38 177 THR A O 1
ATOM 1458 N N . ALA A 1 178 ? -5.901 -13.924 -11.290 1.00 91.69 178 ALA A N 1
ATOM 1459 C CA . ALA A 1 178 ? -5.543 -15.301 -10.919 1.00 91.69 178 ALA A CA 1
ATOM 1460 C C . ALA A 1 178 ? -4.679 -16.054 -11.957 1.00 91.69 178 ALA A C 1
ATOM 1462 O O . ALA A 1 178 ? -4.124 -17.121 -11.672 1.00 91.69 178 ALA A O 1
ATOM 1463 N N . TYR A 1 179 ? -4.575 -15.532 -13.182 1.00 94.31 179 TYR A N 1
ATOM 1464 C CA . TYR A 1 179 ? -3.697 -16.038 -14.241 1.00 94.31 179 TYR A CA 1
ATOM 1465 C C . TYR A 1 179 ? -2.256 -15.500 -14.152 1.00 94.31 179 TYR A C 1
ATOM 1467 O O . TYR A 1 179 ? -1.375 -15.992 -14.864 1.00 94.31 179 TYR A O 1
ATOM 1475 N N . ARG A 1 180 ? -1.999 -14.492 -13.313 1.00 95.19 180 ARG A N 1
ATOM 1476 C CA . ARG A 1 180 ? -0.685 -13.878 -13.078 1.00 95.19 180 ARG A CA 1
ATOM 1477 C C . ARG A 1 180 ? -0.058 -14.452 -11.814 1.00 95.19 180 ARG A C 1
ATOM 1479 O O . ARG A 1 180 ? -0.748 -14.901 -10.903 1.00 95.19 180 ARG A O 1
ATOM 1486 N N . LYS A 1 181 ? 1.272 -14.455 -11.770 1.00 96.25 181 LYS A N 1
ATOM 1487 C CA . LYS A 1 181 ? 2.018 -14.806 -10.565 1.00 96.25 181 LYS A CA 1
ATOM 1488 C C . LYS A 1 181 ? 1.872 -13.674 -9.551 1.00 96.25 181 LYS A C 1
ATOM 1490 O O . LYS A 1 181 ? 2.167 -12.521 -9.878 1.00 96.25 181 LYS A O 1
ATOM 1495 N N . THR A 1 182 ? 1.490 -14.025 -8.329 1.00 94.25 182 THR A N 1
ATOM 1496 C CA . THR A 1 182 ? 1.200 -13.074 -7.252 1.00 94.25 182 THR A CA 1
ATOM 1497 C C . THR A 1 182 ? 1.955 -13.458 -5.988 1.00 94.25 182 THR A C 1
ATOM 1499 O O . THR A 1 182 ? 1.902 -14.610 -5.555 1.00 94.25 182 THR A O 1
ATOM 1502 N N . LEU A 1 183 ? 2.655 -12.491 -5.400 1.00 94.19 183 LEU A N 1
ATOM 1503 C CA . LEU A 1 183 ? 3.393 -12.650 -4.149 1.00 94.19 183 LEU A CA 1
ATOM 1504 C C . LEU A 1 183 ? 2.569 -12.095 -2.986 1.00 94.19 183 LEU A C 1
ATOM 1506 O O . LEU A 1 183 ? 1.986 -11.019 -3.111 1.00 94.19 183 LEU A O 1
ATOM 1510 N N . THR A 1 184 ? 2.555 -12.791 -1.854 1.00 94.75 184 THR A N 1
ATOM 1511 C CA . THR A 1 184 ? 2.020 -12.258 -0.595 1.00 94.75 184 THR A CA 1
ATOM 1512 C C . THR A 1 184 ? 3.124 -11.454 0.092 1.00 94.75 184 THR A C 1
ATOM 1514 O O . THR A 1 184 ? 4.194 -11.982 0.375 1.00 94.75 184 THR A O 1
ATOM 1517 N N . LEU A 1 185 ? 2.898 -10.160 0.316 1.00 94.81 185 LEU A N 1
ATOM 1518 C CA . LEU A 1 185 ? 3.827 -9.274 1.029 1.00 94.81 185 LEU A CA 1
ATOM 1519 C C . LEU A 1 185 ? 3.521 -9.198 2.532 1.00 94.81 185 LEU A C 1
ATOM 1521 O O . LEU A 1 185 ? 4.417 -8.899 3.331 1.00 94.81 185 LEU A O 1
ATOM 1525 N N . TYR A 1 186 ? 2.253 -9.421 2.890 1.00 95.88 186 TYR A N 1
ATOM 1526 C CA . TYR A 1 186 ? 1.746 -9.468 4.258 1.00 95.88 186 TYR A CA 1
ATOM 1527 C C . TYR A 1 186 ? 0.457 -10.323 4.324 1.00 95.88 186 TYR A C 1
ATOM 1529 O O . TYR A 1 186 ? -0.355 -10.215 3.396 1.00 95.88 186 TYR A O 1
ATOM 1537 N N . PRO A 1 187 ? 0.227 -11.116 5.393 1.00 94.50 187 PRO A N 1
ATOM 1538 C CA . PRO A 1 187 ? 1.160 -11.389 6.495 1.00 94.50 187 PRO A CA 1
ATOM 1539 C C . PRO A 1 187 ? 2.451 -12.060 6.003 1.00 94.50 187 PRO A C 1
ATOM 1541 O O . PRO A 1 187 ? 2.509 -12.541 4.873 1.00 94.50 187 PRO A O 1
ATOM 1544 N N . GLU A 1 188 ? 3.510 -11.992 6.808 1.00 88.75 188 GLU A N 1
ATOM 1545 C CA . GLU A 1 188 ? 4.736 -12.753 6.533 1.00 88.75 188 GLU A CA 1
ATOM 1546 C C . GLU A 1 188 ? 4.460 -14.238 6.804 1.00 88.75 188 GLU A C 1
ATOM 1548 O O . GLU A 1 188 ? 3.781 -14.555 7.783 1.00 88.75 188 GLU A O 1
ATOM 1553 N N . GLU A 1 189 ? 4.918 -15.113 5.904 1.00 70.62 189 GLU A N 1
ATOM 1554 C CA . GLU A 1 189 ? 4.869 -16.575 6.075 1.00 70.62 189 GLU A CA 1
ATOM 1555 C C . GLU A 1 189 ? 6.003 -17.078 6.974 1.00 70.62 189 GLU A C 1
ATOM 1557 O O . GLU A 1 189 ? 7.117 -16.504 6.900 1.00 70.62 189 GLU A O 1
#

Sequence (189 aa):
MTIVQQHNAVLKRKDMPKEMFFKYLWLSLCLLLFSACATTQNITSDTRIWHSFTFNTYEFDGKGKQDVEVLDFIYGDPRGHPNKCYAELVERGECQQGGNWNGLLYRHELKTFYVKWRVISTGETREVTLDMQKKLPANFGDKFELFFSFRGPQLYVYLVTPQRRAASELPNGPEATAYRKTLTLYPEE

Secondary structure (DSSP, 8-state):
--------------PPPHHHHHHHHHHHHHHHHHGGGSS-SSS----EEEEEE-EE-S-TTS-----EEEEEEEEE-TTS--EE--HHHHHHT----SS-EEEEEEGGG--EEEEEEEETTT--EEEEEEEHHHHS-TT--TT-EEEEEEETTEEEEEEEEEEEPPTTSPP-S-GGGTTEEEEEEES--

Radius of gyration: 32.35 Å; chains: 1; bounding box: 105×59×72 Å